Protein AF-A0A344WAC4-F1 (afdb_monomer)

Nearest PDB structures (foldseek):
  7qun-assembly1_A  TM=3.156E-01  e=2.109E+00  Sus scrofa domesticus
  4tw1-assembly1_D  TM=2.768E-01  e=1.891E+00  Staphylococcus aureus subsp. aureus USA300_TCH1516

Solvent-accessible surface area (backbone atoms only — not comparable to full-atom values): 13887 Å² total; per-residue (Å²): 140,78,86,85,88,87,86,88,85,86,86,88,87,88,86,79,83,69,87,71,76,64,83,79,76,78,64,87,73,51,72,54,62,57,49,49,52,53,52,60,72,67,70,57,52,78,68,54,42,50,55,57,34,53,75,70,73,41,69,69,47,34,51,52,47,50,53,52,51,50,54,52,47,55,48,52,54,49,53,51,49,42,52,51,46,15,51,54,37,35,71,53,46,44,72,38,77,95,75,30,32,37,38,44,60,76,46,76,52,71,51,73,40,72,100,83,45,77,53,32,39,35,42,34,32,49,35,38,42,45,46,94,85,74,70,49,53,49,31,30,40,45,38,39,40,36,39,74,35,72,64,85,43,62,67,52,31,34,17,59,33,49,100,83,70,54,57,42,71,89,75,46,39,74,42,46,75,74,47,78,46,76,41,86,66,57,100,71,29,27,41,34,40,39,28,36,34,35,83,44,55,60,69,59,51,64,74,41,28,89,40,67,45,34,39,34,41,36,28,76,38,100,68,60,48,72,51,73,46,51,23,34,49,49,46,8,46,50,71,70,64,113

Radius of gyration: 27.91 Å; Cα contacts (8 Å, |Δi|>4): 375; chains: 1; bounding box: 63×43×111 Å

Foldseek 3Di:
DDDDDDDDPDPDDDDDDDDDPCPVPDDPQDPLNVVLVVLVVVVDDLVVSLVSQVVVVDVVSSVVNNVVSVVVVVVVVVVVVLVVLLQVQLVQWDADDVRQKTWTDKDKDWADDPPPFDIKIKIWTKMWGADPPPRFIKIKIKMKIKGKFQDDQAFFWKFWADPVRHTDPVPTGGKAWPDWDWDPDDNRITTIITIIMDIDGPVRLVVPLQAKIKMWTHTPDPDIDIDIDGSSNSSSRVVSSD

Mean predicted aligned error: 11.44 Å

pLDDT: mean 86.54, std 15.83, range [34.88, 98.56]

Secondary structure (DSSP, 8-state):
---------S-----------GGGSSS---HHHHHHHHHHHTT--HHHHHHHHHTT--HHHHHHHHHHHHHHHHHHHHHHHHHHHHHHHHHT-EEEGGGTEEEPPPEEEEEEETTTEEEEEEEEEEEEEE-TTT--EEEEEEEEEEEEESS---EEEEEEB-TTS-B-STT-EE-EEEEEEEES--SS-EEEEEEEEEEE-HHHHHHHTTS-EEEEEEESSS--EEEEE-HHHHHHHHHH--

Structure (mmCIF, N/CA/C/O backbone):
data_AF-A0A344WAC4-F1
#
_entry.id   AF-A0A344WAC4-F1
#
loop_
_atom_site.group_PDB
_atom_site.id
_atom_site.type_symbol
_atom_site.label_atom_id
_atom_site.label_alt_id
_atom_site.label_comp_id
_atom_site.label_asym_id
_atom_site.label_entity_id
_atom_site.label_seq_id
_atom_site.pdbx_PDB_ins_code
_atom_site.Cartn_x
_atom_site.Cartn_y
_atom_site.Cartn_z
_atom_site.occupancy
_atom_site.B_iso_or_equiv
_atom_site.auth_seq_id
_atom_site.auth_comp_id
_atom_site.auth_asym_id
_atom_site.auth_atom_id
_atom_site.pdbx_PDB_model_num
ATOM 1 N N . MET A 1 1 ? 18.968 11.970 77.247 1.00 34.88 1 MET A N 1
ATOM 2 C CA . MET A 1 1 ? 18.460 13.266 76.732 1.00 34.88 1 MET A CA 1
ATOM 3 C C . MET A 1 1 ? 19.166 13.504 75.403 1.00 34.88 1 MET A C 1
ATOM 5 O O . MET A 1 1 ? 20.378 13.447 75.420 1.00 34.88 1 MET A O 1
ATOM 9 N N . LYS A 1 2 ? 18.563 13.661 74.227 1.00 40.91 2 LYS A N 1
ATOM 10 C CA . LYS A 1 2 ? 17.182 13.888 73.794 1.00 40.91 2 LYS A CA 1
ATOM 11 C C . LYS A 1 2 ? 16.953 13.068 72.511 1.00 40.91 2 LYS A C 1
ATOM 13 O O . LYS A 1 2 ? 17.827 12.999 71.658 1.00 40.91 2 LYS A O 1
ATOM 18 N N . LYS A 1 3 ? 15.774 12.446 72.439 1.00 41.28 3 LYS A N 1
ATOM 19 C CA . LYS A 1 3 ? 15.114 11.965 71.214 1.00 41.28 3 LYS A CA 1
ATOM 20 C C . LYS A 1 3 ? 14.779 13.174 70.320 1.00 41.28 3 LYS A C 1
ATOM 22 O O . LYS A 1 3 ? 14.846 14.287 70.834 1.00 41.28 3 LYS A O 1
ATOM 27 N N . ILE A 1 4 ? 14.323 12.924 69.085 1.00 58.47 4 ILE A N 1
ATOM 28 C CA . ILE A 1 4 ? 14.114 13.845 67.937 1.00 58.47 4 ILE A CA 1
ATOM 29 C C . ILE A 1 4 ? 15.319 13.646 67.002 1.00 58.47 4 ILE A C 1
ATOM 31 O O . ILE A 1 4 ? 16.420 14.032 67.355 1.00 58.47 4 ILE A O 1
ATOM 35 N N . ILE A 1 5 ? 15.247 12.917 65.885 1.00 49.72 5 ILE A N 1
ATOM 36 C CA . ILE A 1 5 ? 14.386 13.145 64.716 1.00 49.72 5 ILE A CA 1
ATOM 37 C C . ILE A 1 5 ? 14.034 11.780 64.084 1.00 49.72 5 ILE A C 1
ATOM 39 O O . ILE A 1 5 ? 14.820 11.192 63.350 1.00 49.72 5 ILE A O 1
ATOM 43 N N . ILE A 1 6 ? 12.843 11.267 64.386 1.00 51.94 6 ILE A N 1
ATOM 44 C CA . ILE A 1 6 ? 12.100 10.341 63.523 1.00 51.94 6 ILE A CA 1
ATOM 45 C C . ILE A 1 6 ? 10.888 11.163 63.116 1.00 51.94 6 ILE A C 1
ATOM 47 O O . ILE A 1 6 ? 10.084 11.462 63.989 1.00 51.94 6 ILE A O 1
ATOM 51 N N . ILE A 1 7 ? 10.868 11.620 61.864 1.00 54.06 7 ILE A N 1
ATOM 52 C CA . ILE A 1 7 ? 9.753 12.110 61.026 1.00 54.06 7 ILE A CA 1
ATOM 53 C C . ILE A 1 7 ? 10.447 12.875 59.888 1.00 54.06 7 ILE A C 1
ATOM 55 O O . ILE A 1 7 ? 10.649 14.081 59.953 1.00 54.06 7 ILE A O 1
ATOM 59 N N . LEU A 1 8 ? 10.915 12.141 58.878 1.00 44.84 8 LEU A N 1
ATOM 60 C CA . LEU A 1 8 ? 11.129 12.680 57.529 1.00 44.84 8 LEU A CA 1
ATOM 61 C C . LEU A 1 8 ? 11.075 11.547 56.487 1.00 44.84 8 LEU A C 1
ATOM 63 O O . LEU A 1 8 ? 11.880 11.463 55.571 1.00 44.84 8 LEU A O 1
ATOM 67 N N . PHE A 1 9 ? 10.118 10.638 56.669 1.00 45.78 9 PHE A N 1
ATOM 68 C CA . PHE A 1 9 ? 9.704 9.652 55.673 1.00 45.78 9 PHE A CA 1
ATOM 69 C C . PHE A 1 9 ? 8.192 9.775 55.530 1.00 45.78 9 PHE A C 1
ATOM 71 O O . PHE A 1 9 ? 7.466 8.959 56.079 1.00 45.78 9 PHE A O 1
ATOM 78 N N . LEU A 1 10 ? 7.712 10.844 54.887 1.00 48.91 10 LEU A N 1
ATOM 79 C CA . LEU A 1 10 ? 6.341 10.888 54.363 1.00 48.91 10 LEU A CA 1
ATOM 80 C C . LEU A 1 10 ? 6.125 12.053 53.377 1.00 48.91 10 LEU A C 1
ATOM 82 O O . LEU A 1 10 ? 5.202 12.841 53.539 1.00 48.91 10 LEU A O 1
ATOM 86 N N . SER A 1 11 ? 6.984 12.213 52.366 1.00 50.88 11 SER A N 1
ATOM 87 C CA . SER A 1 11 ? 6.718 13.198 51.303 1.00 50.88 11 SER A CA 1
ATOM 88 C C . SER A 1 11 ? 7.566 12.988 50.046 1.00 50.88 11 SER A C 1
ATOM 90 O O . SER A 1 11 ? 8.262 13.904 49.626 1.00 50.88 11 SER A O 1
ATOM 92 N N . ILE A 1 12 ? 7.512 11.800 49.434 1.00 53.06 12 ILE A N 1
ATOM 93 C CA . ILE A 1 12 ? 7.762 11.640 47.989 1.00 53.06 12 ILE A CA 1
ATOM 94 C C . ILE A 1 12 ? 6.821 10.549 47.480 1.00 53.06 12 ILE A C 1
ATOM 96 O O . ILE A 1 12 ? 7.138 9.366 47.455 1.00 53.06 12 ILE A O 1
ATOM 100 N N . GLY A 1 13 ? 5.619 10.967 47.128 1.00 52.09 13 GLY A N 1
ATOM 101 C CA . GLY A 1 13 ? 4.630 10.136 46.469 1.00 52.09 13 GLY A CA 1
ATOM 102 C C . GLY A 1 13 ? 3.515 11.055 46.036 1.00 52.09 13 GLY A C 1
ATOM 103 O O . GLY A 1 13 ? 2.559 11.169 46.783 1.00 52.09 13 GLY A O 1
ATOM 104 N N . LEU A 1 14 ? 3.731 11.794 44.938 1.00 51.75 14 LEU A N 1
ATOM 105 C CA . LEU A 1 14 ? 2.736 12.512 44.115 1.00 51.75 14 LEU A CA 1
ATOM 106 C C . LEU A 1 14 ? 3.432 13.585 43.256 1.00 51.75 14 LEU A C 1
ATOM 108 O O . LEU A 1 14 ? 3.234 14.772 43.473 1.00 51.75 14 LEU A O 1
ATOM 112 N N . ILE A 1 15 ? 4.241 13.189 42.268 1.00 50.50 15 ILE A N 1
ATOM 113 C CA . ILE A 1 15 ? 4.452 14.011 41.063 1.00 50.50 15 ILE A CA 1
ATOM 114 C C . ILE A 1 15 ? 4.573 13.049 39.883 1.00 50.50 15 ILE A C 1
ATOM 116 O O . ILE A 1 15 ? 5.469 12.209 39.864 1.00 50.50 15 ILE A O 1
ATOM 120 N N . GLY A 1 16 ? 3.648 13.165 38.930 1.00 44.91 16 GLY A N 1
ATOM 121 C CA . GLY A 1 16 ? 3.692 12.408 37.682 1.00 44.91 16 GLY A CA 1
ATOM 122 C C . GLY A 1 16 ? 2.347 11.996 37.087 1.00 44.91 16 GLY A C 1
ATOM 123 O O . GLY A 1 16 ? 2.348 11.143 36.209 1.00 44.91 16 GLY A O 1
ATOM 124 N N . CYS A 1 17 ? 1.208 12.560 37.508 1.00 42.34 17 CYS A N 1
ATOM 125 C CA . CYS A 1 17 ? 0.030 12.526 36.641 1.00 42.34 17 CYS A CA 1
ATOM 126 C C . CYS A 1 17 ? 0.321 13.447 35.454 1.00 42.34 17 CYS A C 1
ATOM 128 O O . CYS A 1 17 ? 0.395 14.667 35.607 1.00 42.34 17 CYS A O 1
ATOM 130 N N . SER A 1 18 ? 0.535 12.833 34.293 1.00 39.44 18 SER A N 1
ATOM 131 C CA . SER A 1 18 ? 0.376 13.444 32.976 1.00 39.44 18 SER A CA 1
ATOM 132 C C . SER A 1 18 ? -0.796 14.421 32.980 1.00 39.44 18 SER A C 1
ATOM 134 O O . SER A 1 18 ? -1.828 14.128 33.585 1.00 39.44 18 SER A O 1
ATOM 136 N N . ALA A 1 19 ? -0.627 15.564 32.315 1.00 49.88 19 ALA A N 1
ATOM 137 C CA . ALA A 1 19 ? -1.682 16.537 32.081 1.00 49.88 19 ALA A CA 1
ATOM 138 C C . ALA A 1 19 ? -2.946 15.823 31.578 1.00 49.88 19 ALA A C 1
ATOM 140 O O . ALA A 1 19 ? -3.023 15.404 30.426 1.00 49.88 19 ALA A O 1
ATOM 141 N N . ILE A 1 20 ? -3.904 15.636 32.485 1.00 45.12 20 ILE A N 1
ATOM 142 C CA . ILE A 1 20 ? -5.265 15.254 32.141 1.00 45.12 20 ILE A CA 1
ATOM 143 C C . ILE A 1 20 ? -5.831 16.475 31.428 1.00 45.12 20 ILE A C 1
ATOM 145 O O . ILE A 1 20 ? -5.744 17.593 31.939 1.00 45.12 20 ILE A O 1
ATOM 149 N N . ASP A 1 21 ? -6.340 16.269 30.224 1.00 40.25 21 ASP A N 1
ATOM 150 C CA . ASP A 1 21 ? -7.068 17.288 29.490 1.00 40.25 21 ASP A CA 1
ATOM 151 C C . ASP A 1 21 ? -8.358 17.598 30.267 1.00 40.25 21 ASP A C 1
ATOM 153 O O . ASP A 1 21 ? -9.325 16.841 30.252 1.00 40.25 21 ASP A O 1
ATOM 157 N N . TYR A 1 22 ? -8.348 18.688 31.037 1.00 42.62 22 TYR A N 1
ATOM 158 C CA . TYR A 1 22 ? -9.481 19.123 31.862 1.00 42.62 22 TYR A CA 1
ATOM 159 C C . TYR A 1 22 ? -10.637 19.710 31.032 1.00 42.62 22 TYR A C 1
ATOM 161 O O . TYR A 1 22 ? -11.603 20.220 31.608 1.00 42.62 22 TYR A O 1
ATOM 169 N N . SER A 1 23 ? -10.584 19.633 29.698 1.00 41.25 23 SER A N 1
ATOM 170 C CA . SER A 1 23 ? -11.690 20.064 28.839 1.00 41.25 23 SER A CA 1
ATOM 171 C C . SER A 1 23 ? -12.962 19.213 29.001 1.00 41.25 23 SER A C 1
ATOM 173 O O . SER A 1 23 ? -14.047 19.711 28.707 1.00 41.25 23 SER A O 1
ATOM 175 N N . GLU A 1 24 ? -12.883 18.007 29.581 1.00 47.19 24 GLU A N 1
ATOM 176 C CA . GLU A 1 24 ? -14.061 17.182 29.920 1.00 47.19 24 GLU A CA 1
ATOM 177 C C . GLU A 1 24 ? -14.725 17.524 31.271 1.00 47.19 24 GLU A C 1
ATOM 179 O O . GLU A 1 24 ? -15.821 17.041 31.554 1.00 47.19 24 GLU A O 1
ATOM 184 N N . LEU A 1 25 ? -14.118 18.366 32.120 1.00 43.53 25 LEU A N 1
ATOM 185 C CA . LEU A 1 25 ? -14.569 18.560 33.512 1.00 43.53 25 LEU A CA 1
ATOM 186 C C . LEU A 1 25 ? -15.304 19.880 33.807 1.00 43.53 25 LEU A C 1
ATOM 188 O O . LEU A 1 25 ? -15.484 20.220 34.975 1.00 43.53 25 LEU A O 1
ATOM 192 N N . SER A 1 26 ? -15.775 20.634 32.806 1.00 45.47 26 SER A N 1
ATOM 193 C CA . SER A 1 26 ? -16.499 21.892 33.095 1.00 45.47 26 SER A CA 1
ATOM 194 C C . SER A 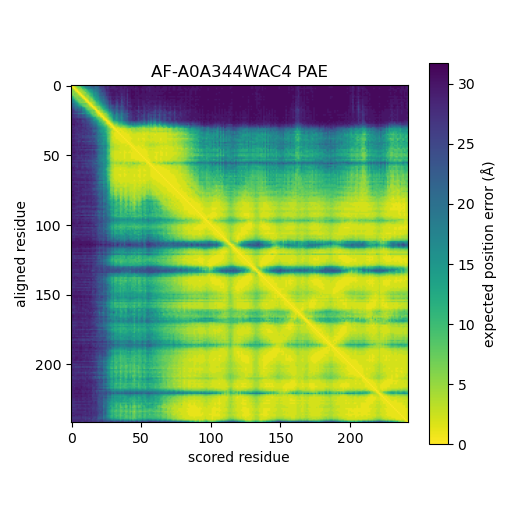1 26 ? -17.652 22.270 32.158 1.00 45.47 26 SER A C 1
ATOM 196 O O . SER A 1 26 ? -17.951 23.450 31.988 1.00 45.47 26 SER A O 1
ATOM 198 N N . MET A 1 27 ? -18.385 21.290 31.627 1.00 45.81 27 MET A N 1
ATOM 199 C CA . MET A 1 27 ? -19.740 21.535 31.111 1.00 45.81 27 MET A CA 1
ATOM 200 C C . MET A 1 27 ? -20.767 20.757 31.940 1.00 45.81 27 MET A C 1
ATOM 202 O O . MET A 1 27 ? -20.481 19.621 32.322 1.00 45.81 27 MET A O 1
ATOM 206 N N . PRO A 1 28 ? -21.953 21.323 32.254 1.00 48.28 28 PRO A N 1
ATOM 207 C CA . PRO A 1 28 ? -23.032 20.528 32.824 1.00 48.28 28 PRO A CA 1
ATOM 208 C C . PRO A 1 28 ? -23.321 19.383 31.851 1.00 48.28 28 PRO A C 1
ATOM 210 O O . PRO A 1 28 ? -23.738 19.618 30.717 1.00 48.28 28 PRO A O 1
ATOM 213 N N . LYS A 1 29 ? -23.022 18.152 32.277 1.00 57.59 29 LYS A N 1
ATOM 214 C CA . LYS A 1 29 ? -23.226 16.955 31.464 1.00 57.59 29 LYS A CA 1
ATOM 215 C C . LYS A 1 29 ? -24.706 16.899 31.106 1.00 57.59 29 LYS A C 1
ATOM 217 O O . LYS A 1 29 ? -25.555 16.972 31.997 1.00 57.59 29 LYS A O 1
ATOM 222 N N . ASN A 1 30 ? -25.018 16.842 29.814 1.00 75.25 30 ASN A N 1
ATOM 223 C CA . ASN A 1 30 ? -26.398 16.741 29.361 1.00 75.25 30 ASN A CA 1
ATOM 224 C C . ASN A 1 30 ? -27.045 15.533 30.076 1.00 75.25 30 ASN A C 1
ATOM 226 O O . ASN A 1 30 ? -26.439 14.454 30.100 1.00 75.25 30 ASN A O 1
ATOM 230 N N . PRO A 1 31 ? -28.238 15.679 30.686 1.00 78.25 31 PRO A N 1
ATOM 231 C CA . PRO A 1 31 ? -28.931 14.569 31.338 1.00 78.25 31 PRO A CA 1
ATOM 232 C C . PRO A 1 31 ? -29.070 13.332 30.441 1.00 78.25 31 PRO A C 1
ATOM 234 O O . PRO A 1 31 ? -29.000 12.208 30.933 1.00 78.25 31 PRO A O 1
ATOM 237 N N . ILE A 1 32 ? -29.199 13.537 29.124 1.00 82.56 32 ILE A N 1
ATOM 238 C CA . ILE A 1 32 ? -29.241 12.458 28.131 1.00 82.56 32 ILE A CA 1
ATOM 239 C C . ILE A 1 32 ? -27.897 11.723 28.065 1.00 82.56 32 ILE A C 1
ATOM 241 O O . ILE A 1 32 ? -27.882 10.503 28.186 1.00 82.56 32 ILE A O 1
ATOM 245 N N . ASP A 1 33 ? -26.773 12.435 27.951 1.00 83.94 33 ASP A N 1
ATOM 246 C CA . ASP A 1 33 ? -25.436 11.826 27.844 1.00 83.94 33 ASP A CA 1
ATOM 247 C C . ASP A 1 33 ? -25.088 10.984 29.082 1.00 83.94 33 ASP A C 1
ATOM 249 O O . ASP A 1 33 ? -24.495 9.912 28.973 1.00 83.94 33 ASP A O 1
ATOM 253 N N . THR A 1 34 ? -25.520 11.433 30.263 1.00 87.62 34 THR A N 1
ATOM 254 C CA . THR A 1 34 ? -25.324 10.691 31.521 1.00 87.62 34 THR A CA 1
ATOM 255 C C . THR A 1 34 ? -26.089 9.364 31.521 1.00 87.62 34 THR A C 1
ATOM 257 O O . THR A 1 34 ? -25.565 8.335 31.948 1.00 87.62 34 THR A O 1
ATOM 260 N N . GLU A 1 35 ? -27.323 9.362 31.016 1.00 89.25 35 GLU A N 1
ATOM 261 C CA . GLU A 1 35 ? -28.143 8.152 30.954 1.00 89.25 35 GLU A CA 1
ATOM 262 C C . GLU A 1 35 ? -27.674 7.199 29.840 1.00 89.25 35 GLU A C 1
ATOM 264 O O . GLU A 1 35 ? -27.668 5.982 30.032 1.00 89.25 35 GLU A O 1
ATOM 269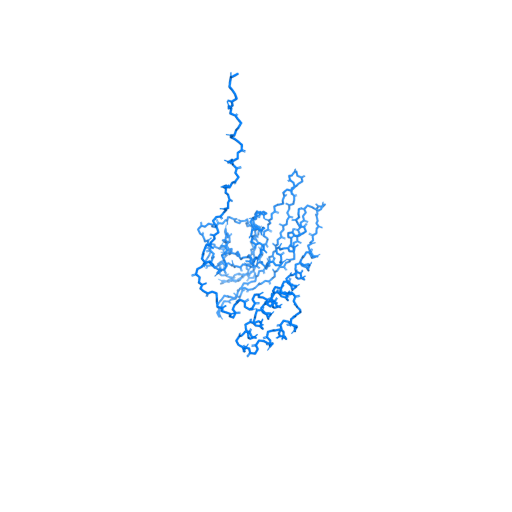 N N . VAL A 1 36 ? -27.194 7.735 28.712 1.00 88.75 36 VAL A N 1
ATOM 270 C CA . VAL A 1 36 ? -26.527 6.961 27.652 1.00 88.75 36 VAL A CA 1
ATOM 271 C C . VAL A 1 36 ? -25.337 6.181 28.222 1.00 88.75 36 VAL A C 1
ATOM 273 O O . VAL A 1 36 ? -25.234 4.970 28.018 1.00 88.75 36 VAL A O 1
ATOM 276 N N . GLU A 1 37 ? -24.453 6.847 28.967 1.00 90.62 37 GLU A N 1
ATOM 277 C CA . GLU A 1 37 ? -23.301 6.198 29.603 1.00 90.62 37 GLU A CA 1
ATOM 278 C C . GLU A 1 37 ? -23.718 5.120 30.602 1.00 90.62 37 GLU A C 1
ATOM 280 O O . GLU A 1 37 ? -23.132 4.035 30.609 1.00 90.62 37 GLU A O 1
ATOM 285 N N . ARG A 1 38 ? -24.757 5.382 31.409 1.00 93.38 38 ARG A N 1
ATOM 286 C CA . ARG A 1 38 ? -25.298 4.392 32.348 1.00 93.38 38 ARG A CA 1
ATOM 287 C C . ARG A 1 38 ? -25.741 3.129 31.618 1.00 93.38 38 ARG A C 1
ATOM 289 O O . ARG A 1 38 ? -25.374 2.036 32.036 1.00 93.38 38 ARG A O 1
ATOM 296 N N . ILE A 1 39 ? -26.507 3.272 30.536 1.00 91.06 39 ILE A N 1
ATOM 297 C CA . ILE A 1 39 ? -27.018 2.137 29.753 1.00 91.06 39 ILE A CA 1
ATOM 298 C C . ILE A 1 39 ? -25.860 1.313 29.182 1.00 91.06 39 ILE A C 1
ATOM 300 O O . ILE A 1 39 ? -25.882 0.085 29.267 1.00 91.06 39 ILE A O 1
ATOM 304 N N . PHE A 1 40 ? -24.819 1.960 28.655 1.00 90.69 40 PHE A N 1
ATOM 305 C CA . PHE A 1 40 ? -23.655 1.242 28.132 1.00 90.69 40 PHE A CA 1
ATOM 306 C C . PHE A 1 40 ? -22.797 0.589 29.221 1.00 90.69 40 PHE A C 1
ATOM 308 O O . PHE A 1 40 ? -22.240 -0.484 28.981 1.00 90.69 40 PHE A O 1
ATOM 315 N N . ALA A 1 41 ? -22.737 1.163 30.426 1.00 92.06 41 ALA A N 1
ATOM 316 C CA . ALA A 1 41 ? -22.037 0.570 31.566 1.00 92.06 41 ALA A CA 1
ATOM 317 C C . ALA A 1 41 ? -22.670 -0.749 32.053 1.00 92.06 41 ALA A C 1
ATOM 319 O O . ALA A 1 41 ? -21.987 -1.555 32.683 1.00 92.06 41 ALA A O 1
ATOM 320 N N . LEU A 1 42 ? -23.944 -1.008 31.729 1.00 92.69 42 LEU A N 1
ATOM 321 C CA . LEU A 1 42 ? -24.623 -2.271 32.046 1.00 92.69 42 LEU A CA 1
ATOM 322 C C . LEU A 1 42 ? -24.164 -3.449 31.171 1.00 92.69 42 LEU A C 1
ATOM 324 O O . LEU A 1 42 ? -24.498 -4.590 31.480 1.00 92.69 42 LEU A O 1
ATOM 328 N N . ASN A 1 43 ? -23.406 -3.190 30.096 1.00 89.50 43 ASN A N 1
ATOM 329 C CA . ASN A 1 43 ? -22.870 -4.210 29.188 1.00 89.50 43 ASN A CA 1
ATOM 330 C C . ASN A 1 43 ? -23.944 -5.184 28.649 1.00 89.50 43 ASN A C 1
ATOM 332 O O . ASN A 1 43 ? -23.737 -6.396 28.582 1.00 89.50 43 ASN A O 1
ATOM 336 N N . LEU A 1 44 ? -25.110 -4.638 28.300 1.00 92.44 44 LEU A N 1
ATOM 337 C CA . LEU A 1 44 ? -26.239 -5.382 27.744 1.00 92.44 44 LEU A CA 1
ATOM 338 C C . LEU A 1 44 ? -26.024 -5.728 26.259 1.00 92.44 44 LEU A C 1
ATOM 340 O O . LEU A 1 44 ? -25.135 -5.186 25.593 1.00 92.44 44 LEU A O 1
ATOM 344 N N . SER A 1 45 ? -26.858 -6.633 25.735 1.00 91.62 45 SER A N 1
ATOM 345 C CA . SER A 1 45 ? -26.934 -6.889 24.293 1.00 91.62 45 SER A CA 1
ATOM 346 C C . SER A 1 45 ? -27.474 -5.662 23.542 1.00 91.62 45 SER A C 1
ATOM 348 O O . SER A 1 45 ? -28.034 -4.751 24.150 1.00 91.62 45 SER A O 1
ATOM 350 N N . HIS A 1 46 ? -27.319 -5.627 22.213 1.00 92.25 46 HIS A N 1
ATOM 351 C CA . HIS A 1 46 ? -27.820 -4.519 21.387 1.00 92.25 46 HIS A CA 1
ATOM 352 C C . HIS A 1 46 ? -29.317 -4.264 21.626 1.00 92.25 46 HIS A C 1
ATOM 354 O O . HIS A 1 46 ? -29.714 -3.135 21.913 1.00 92.25 46 HIS A O 1
ATOM 360 N N . ASP A 1 47 ? -30.125 -5.323 21.576 1.00 93.94 47 ASP A N 1
ATOM 361 C CA . ASP A 1 47 ? -31.575 -5.232 21.744 1.00 93.94 47 ASP A CA 1
ATOM 362 C C . ASP A 1 47 ? -31.948 -4.886 23.192 1.00 93.94 47 ASP A C 1
ATOM 364 O O . ASP A 1 47 ? -32.792 -4.020 23.426 1.00 93.94 47 ASP A O 1
ATOM 368 N N . ASP A 1 48 ? -31.262 -5.476 24.175 1.00 95.88 48 ASP A N 1
ATOM 369 C CA . ASP A 1 48 ? -31.511 -5.196 25.593 1.00 95.88 48 ASP A CA 1
ATOM 370 C C . ASP A 1 48 ? -31.141 -3.755 25.978 1.00 95.88 48 ASP A C 1
ATOM 372 O O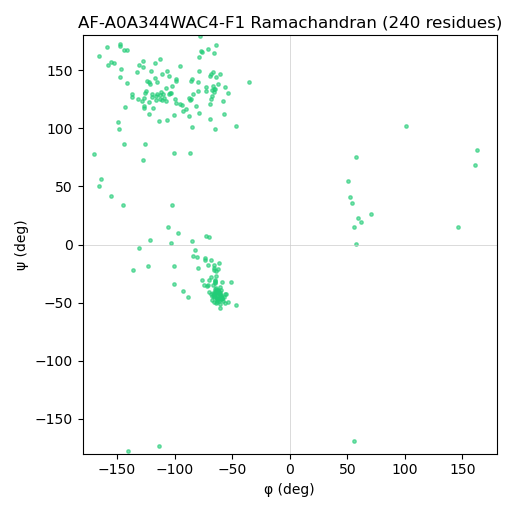 . ASP A 1 48 ? -31.827 -3.140 26.793 1.00 95.88 48 ASP A O 1
ATOM 376 N N . SER A 1 49 ? -30.095 -3.177 25.375 1.00 94.25 49 SER A N 1
ATOM 377 C CA . SER A 1 49 ? -29.753 -1.759 25.542 1.00 94.25 49 SER A CA 1
ATOM 378 C C . SER A 1 49 ? -30.837 -0.833 24.986 1.00 94.25 49 SER A C 1
ATOM 380 O O . SER A 1 49 ? -31.120 0.201 25.593 1.00 94.25 49 SER A O 1
ATOM 382 N N . ILE A 1 50 ? -31.468 -1.191 23.862 1.00 94.69 50 ILE A N 1
ATOM 383 C CA . ILE A 1 50 ? -32.596 -0.428 23.304 1.00 94.69 50 ILE A CA 1
ATOM 384 C C . ILE A 1 50 ? -33.813 -0.541 24.225 1.00 94.69 50 ILE A C 1
ATOM 386 O O . ILE A 1 50 ? -34.437 0.476 24.531 1.00 94.69 50 ILE A O 1
ATOM 390 N N . ILE A 1 51 ? -34.120 -1.748 24.712 1.00 96.00 51 ILE A N 1
ATOM 391 C CA . ILE A 1 51 ? -35.212 -1.978 25.669 1.00 96.00 51 ILE A CA 1
ATOM 392 C C . ILE A 1 51 ? -34.980 -1.167 26.949 1.00 96.00 51 ILE A C 1
ATOM 394 O O . ILE A 1 51 ? -35.904 -0.527 27.448 1.00 96.00 51 ILE A O 1
ATOM 398 N N . GLU A 1 52 ? -33.754 -1.148 27.477 1.00 94.62 52 GLU A N 1
ATOM 399 C CA . GLU A 1 52 ? -33.403 -0.357 28.659 1.00 94.62 52 GLU A CA 1
ATOM 400 C C . GLU A 1 52 ? -33.572 1.149 28.410 1.00 94.62 52 GLU A C 1
ATOM 402 O O . GLU A 1 52 ? -34.162 1.840 29.239 1.00 94.62 52 GLU A O 1
ATOM 407 N N . ALA A 1 53 ? -33.150 1.655 27.248 1.00 92.06 53 ALA A N 1
ATOM 408 C CA . ALA A 1 53 ? -33.348 3.055 26.872 1.00 92.06 53 ALA A CA 1
ATOM 409 C C . ALA A 1 53 ? -34.836 3.431 26.769 1.00 92.06 53 ALA A C 1
ATOM 411 O O . ALA A 1 53 ? -35.250 4.505 27.214 1.00 92.06 53 ALA A O 1
ATOM 412 N N . GLN A 1 54 ? -35.660 2.536 26.217 1.00 93.62 54 GLN A N 1
ATOM 413 C CA . GLN A 1 54 ? -37.100 2.749 26.046 1.00 93.62 54 GLN A CA 1
ATOM 414 C C . GLN A 1 54 ? -37.843 2.891 27.381 1.00 93.62 54 GLN A C 1
ATOM 416 O O . GLN A 1 54 ? -38.844 3.607 27.438 1.00 93.62 54 GLN A O 1
ATOM 421 N N . LYS A 1 55 ? -37.336 2.298 28.473 1.00 94.62 55 LYS A N 1
ATOM 422 C CA . LYS A 1 55 ? -37.924 2.441 29.821 1.00 94.62 55 LYS A CA 1
ATOM 423 C C . LYS A 1 55 ? -37.917 3.881 30.340 1.00 94.62 55 LYS A C 1
ATOM 425 O O . LYS A 1 55 ? -38.692 4.197 31.237 1.00 94.62 55 LYS A O 1
ATOM 430 N N . ASN A 1 56 ? -37.059 4.749 29.799 1.00 86.69 56 ASN A N 1
ATOM 431 C CA . ASN A 1 56 ? -36.979 6.159 30.183 1.00 86.69 56 ASN A CA 1
ATOM 432 C C . ASN A 1 56 ? -38.074 7.018 29.505 1.00 86.69 56 ASN A C 1
ATOM 434 O O . ASN A 1 56 ? -38.262 8.172 29.870 1.00 86.69 56 ASN A O 1
ATOM 438 N N . TYR A 1 57 ? -38.809 6.477 28.519 1.00 88.62 57 TYR A N 1
ATOM 439 C CA . TYR A 1 57 ? -39.832 7.186 27.725 1.00 88.62 57 TYR A CA 1
ATOM 440 C C . TYR A 1 57 ? -39.335 8.460 27.011 1.00 88.62 57 TYR A C 1
ATOM 442 O O . TYR A 1 57 ? -40.138 9.261 26.533 1.00 88.62 57 TYR A O 1
ATOM 450 N N . ASN A 1 58 ? -38.015 8.640 26.901 1.00 91.25 58 ASN A N 1
ATOM 451 C CA . ASN A 1 58 ? -37.390 9.761 26.213 1.00 91.25 58 ASN A CA 1
ATOM 452 C C . ASN A 1 58 ? -36.926 9.329 24.804 1.00 91.25 58 ASN A C 1
ATOM 454 O O . ASN A 1 58 ? -35.977 8.545 24.694 1.00 91.25 58 ASN A O 1
ATOM 458 N N . PRO A 1 59 ? -37.550 9.829 23.720 1.00 91.06 59 PRO A N 1
ATOM 459 C CA . PRO A 1 59 ? -37.187 9.439 22.357 1.00 91.06 59 PRO A CA 1
ATOM 460 C C . PRO A 1 59 ? -35.764 9.865 21.961 1.00 91.06 59 PRO A C 1
ATOM 462 O O . PRO A 1 59 ? -35.108 9.136 21.216 1.00 91.06 59 PRO A O 1
ATOM 465 N N . ASP A 1 60 ? -35.250 10.980 22.490 1.00 91.81 60 ASP A N 1
ATOM 466 C CA . ASP A 1 60 ? -33.904 11.480 22.174 1.00 91.81 60 ASP A CA 1
ATOM 467 C C . ASP A 1 60 ? -32.811 10.600 22.798 1.00 91.81 60 ASP A C 1
ATOM 469 O O . ASP A 1 60 ? -31.762 10.360 22.189 1.00 91.81 60 ASP A O 1
ATOM 473 N N . LEU A 1 61 ? -33.076 10.050 23.990 1.00 92.44 61 LEU A N 1
ATOM 474 C CA . LEU A 1 61 ? -32.211 9.053 24.622 1.00 92.44 61 LEU A CA 1
ATOM 475 C C . LEU A 1 61 ? -32.155 7.772 23.784 1.00 92.44 61 LEU A C 1
ATOM 477 O O . LEU A 1 61 ? -31.067 7.292 23.466 1.00 92.44 61 LEU A O 1
ATOM 481 N N . VAL A 1 62 ? -33.318 7.242 23.393 1.00 92.75 62 VAL A N 1
ATOM 482 C CA . VAL A 1 62 ? -33.410 6.026 22.569 1.00 92.75 62 VAL A CA 1
ATOM 483 C C . VAL A 1 62 ? -32.668 6.219 21.247 1.00 92.75 62 VAL A C 1
ATOM 485 O O . VAL A 1 62 ? -31.854 5.376 20.874 1.00 92.75 62 VAL A O 1
ATOM 488 N N . ALA A 1 63 ? -32.878 7.349 20.566 1.00 91.69 63 ALA A N 1
ATOM 489 C CA . ALA A 1 63 ? -32.185 7.667 19.320 1.00 91.69 63 ALA A CA 1
ATOM 490 C C . ALA A 1 63 ? -30.657 7.740 19.500 1.00 91.69 63 ALA A C 1
ATOM 492 O O . ALA A 1 63 ? -29.908 7.229 18.662 1.00 91.69 63 ALA A O 1
ATOM 493 N N . SER A 1 64 ? -30.186 8.325 20.604 1.00 92.25 64 SER A N 1
ATOM 494 C CA . SER A 1 64 ? -28.756 8.424 20.923 1.00 92.25 64 SER A CA 1
ATOM 495 C C . SER A 1 64 ? -28.126 7.050 21.173 1.00 92.25 64 SER A C 1
ATOM 497 O O . SER A 1 64 ? -27.070 6.745 20.612 1.00 92.25 64 SER A O 1
ATOM 499 N N . VAL A 1 65 ? -28.802 6.188 21.941 1.00 92.56 65 VAL A N 1
ATOM 500 C CA . VAL A 1 65 ? -28.378 4.803 22.206 1.00 92.56 65 VAL A CA 1
ATOM 501 C C . VAL A 1 65 ? -28.311 3.999 20.906 1.00 92.56 65 VAL A C 1
ATOM 503 O O . VAL A 1 65 ? -27.275 3.399 20.620 1.00 92.56 65 VAL A O 1
ATOM 506 N N . VAL A 1 66 ? -29.354 4.056 20.069 1.00 93.50 66 VAL A N 1
ATOM 507 C CA . VAL A 1 66 ? -29.394 3.378 18.759 1.00 93.50 66 VAL A CA 1
ATOM 508 C C . VAL A 1 66 ? -28.250 3.845 17.857 1.00 93.50 66 VAL A C 1
ATOM 510 O O . VAL A 1 66 ? -27.551 3.022 17.268 1.00 93.50 66 VAL A O 1
ATOM 513 N N . LYS A 1 67 ? -27.998 5.157 17.773 1.00 93.38 67 LYS A N 1
ATOM 514 C CA . LYS A 1 67 ? -26.906 5.713 16.961 1.00 93.38 67 LYS A CA 1
ATOM 515 C C . LYS A 1 67 ? -25.538 5.180 17.393 1.00 93.38 67 LYS A C 1
ATOM 517 O O . LYS A 1 67 ? -24.730 4.804 16.544 1.00 93.38 67 LYS A O 1
ATOM 522 N N . ILE A 1 68 ? -25.265 5.149 18.698 1.00 92.62 68 ILE A N 1
ATOM 523 C CA . ILE A 1 68 ? -23.988 4.657 19.234 1.00 92.62 68 ILE A CA 1
ATOM 524 C C . ILE A 1 68 ? -23.857 3.147 19.019 1.00 92.62 68 ILE A C 1
ATOM 526 O O . ILE A 1 68 ? -22.797 2.681 18.597 1.00 92.62 68 ILE A O 1
ATOM 530 N N . LEU A 1 69 ? -24.929 2.388 19.256 1.00 91.25 69 LEU A N 1
ATOM 531 C CA . LEU A 1 69 ? -24.968 0.946 19.031 1.00 91.25 69 LEU A CA 1
ATOM 532 C C . LEU A 1 69 ? -24.709 0.580 17.565 1.00 91.25 69 LEU A C 1
ATOM 534 O O . LEU A 1 69 ? -23.897 -0.306 17.298 1.00 91.25 69 LEU A O 1
ATOM 538 N N . ASN A 1 70 ? -25.344 1.281 16.624 1.00 91.00 70 ASN A N 1
ATOM 539 C CA . ASN A 1 70 ? -25.123 1.082 15.192 1.00 91.00 70 ASN A CA 1
ATOM 540 C C . ASN A 1 70 ? -23.676 1.388 14.812 1.00 91.00 70 ASN A C 1
ATOM 542 O O . ASN A 1 70 ? -23.019 0.548 14.207 1.00 91.00 70 ASN A O 1
ATOM 546 N N . LYS A 1 71 ? -23.127 2.518 15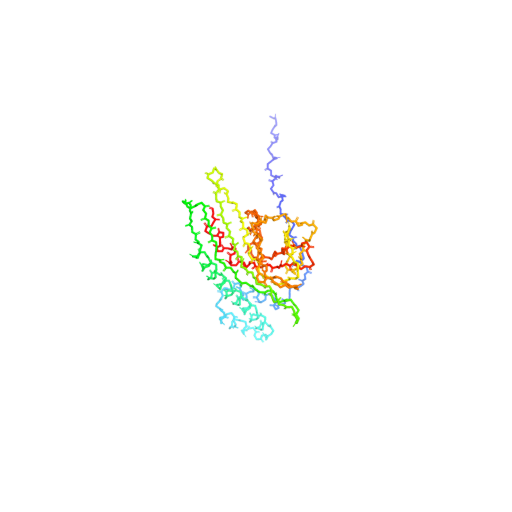.275 1.00 93.06 71 LYS A N 1
ATOM 547 C CA .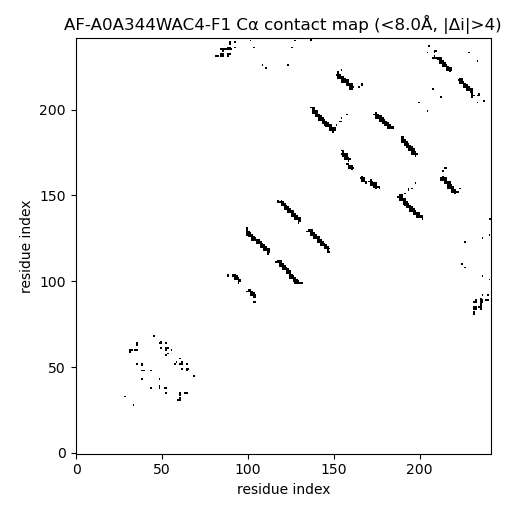 LYS A 1 71 ? -21.716 2.862 15.048 1.00 93.06 71 LYS A CA 1
ATOM 548 C C . LYS A 1 71 ? -20.757 1.810 15.623 1.00 93.06 71 LYS A C 1
ATOM 550 O O . LYS A 1 71 ? -19.735 1.501 15.014 1.00 93.06 71 LYS A O 1
ATOM 555 N N . LYS A 1 72 ? -21.060 1.249 16.801 1.00 88.62 72 LYS A N 1
ATOM 556 C CA . LYS A 1 72 ? -20.269 0.164 17.406 1.00 88.62 72 LYS A CA 1
ATOM 557 C C . LYS A 1 72 ? -20.347 -1.110 16.566 1.00 88.62 72 LYS A C 1
ATOM 559 O O . LYS A 1 72 ? -19.320 -1.749 16.367 1.00 88.62 72 LYS A O 1
ATOM 564 N N . LYS A 1 73 ? -21.535 -1.464 16.070 1.00 89.62 73 LYS A N 1
ATOM 565 C CA . LYS A 1 73 ? -21.731 -2.620 15.191 1.00 89.62 73 LYS A CA 1
ATOM 566 C C . LYS A 1 73 ? -20.972 -2.460 13.875 1.00 89.62 73 LYS A C 1
ATOM 568 O O . LYS A 1 73 ? -20.218 -3.354 13.523 1.00 89.62 73 LYS A O 1
ATOM 573 N N . GLU A 1 74 ? -21.108 -1.315 13.211 1.00 90.00 74 GLU A N 1
ATOM 574 C CA . GLU A 1 74 ? -20.366 -0.989 11.986 1.00 90.00 74 GLU A CA 1
ATOM 575 C C . GLU A 1 74 ? -18.857 -1.116 12.196 1.00 90.00 74 GLU A C 1
ATOM 577 O O . GLU A 1 74 ? -18.165 -1.697 11.366 1.00 90.00 74 GLU A O 1
ATOM 582 N N . LYS A 1 75 ? -18.349 -0.632 13.338 1.00 90.06 75 LYS A N 1
ATOM 583 C CA . LYS A 1 75 ? -16.941 -0.795 13.698 1.00 90.06 75 LYS A CA 1
ATOM 584 C C . LYS A 1 75 ? -16.552 -2.265 13.876 1.00 90.06 75 LYS A C 1
ATOM 586 O O . LYS A 1 75 ? -15.551 -2.677 13.315 1.00 90.06 75 LYS A O 1
ATOM 591 N N . ILE A 1 76 ? -17.328 -3.052 14.623 1.00 86.44 76 ILE A N 1
ATOM 592 C CA . ILE A 1 76 ? -17.050 -4.486 14.822 1.00 86.44 76 ILE A CA 1
ATOM 593 C C . ILE A 1 76 ? -17.047 -5.234 13.485 1.00 86.44 76 ILE A C 1
ATOM 595 O O . ILE A 1 76 ? -16.154 -6.041 13.239 1.00 86.44 76 ILE A O 1
ATOM 599 N N . ASP A 1 77 ? -18.031 -4.965 12.627 1.00 86.38 77 ASP A N 1
ATOM 600 C CA . ASP A 1 77 ? -18.150 -5.605 11.317 1.00 86.38 77 ASP A CA 1
ATOM 601 C C . ASP A 1 77 ? -16.956 -5.217 10.415 1.00 86.38 77 ASP A C 1
ATOM 603 O O . ASP A 1 77 ? -16.395 -6.076 9.731 1.00 86.38 77 ASP A O 1
ATOM 607 N N . ALA A 1 78 ? -16.513 -3.953 10.462 1.00 87.94 78 ALA A N 1
ATOM 608 C CA . ALA A 1 78 ? -15.320 -3.481 9.757 1.00 87.94 78 ALA A CA 1
ATOM 609 C C . ALA A 1 78 ? -14.024 -4.113 10.297 1.00 87.94 78 ALA A C 1
ATOM 611 O O . ALA A 1 78 ? -13.205 -4.578 9.506 1.00 87.94 78 ALA A O 1
ATOM 612 N N . ASP A 1 79 ? -13.861 -4.190 11.621 1.00 87.38 79 ASP A N 1
ATOM 613 C CA . ASP A 1 79 ? -12.700 -4.807 12.273 1.00 87.38 79 ASP A CA 1
ATOM 614 C C . ASP A 1 79 ? -12.623 -6.314 11.937 1.00 87.38 79 ASP A C 1
ATOM 616 O O . ASP A 1 79 ? -11.545 -6.853 11.675 1.00 87.38 79 ASP A O 1
ATOM 620 N N . LEU A 1 80 ? -13.769 -7.009 11.887 1.00 84.50 80 LEU A N 1
ATOM 621 C CA . LEU A 1 80 ? -13.848 -8.421 11.495 1.00 84.50 80 LEU A CA 1
ATOM 622 C C . LEU A 1 80 ? -13.478 -8.624 10.018 1.00 84.50 80 LEU A C 1
ATOM 624 O O . LEU A 1 80 ? -12.754 -9.567 9.690 1.00 84.50 80 LEU A O 1
ATOM 628 N N . LEU A 1 81 ? -13.950 -7.740 9.134 1.00 89.50 81 LEU A N 1
ATOM 629 C CA . LEU A 1 81 ? -13.588 -7.756 7.717 1.00 89.50 81 LEU A CA 1
ATOM 630 C C . LEU A 1 81 ? -12.086 -7.509 7.524 1.00 89.50 81 LEU A C 1
ATOM 632 O O . LEU A 1 81 ? -11.434 -8.254 6.791 1.00 89.50 81 LEU A O 1
ATOM 636 N N . GLU A 1 82 ? -11.520 -6.511 8.208 1.00 91.19 82 GLU A N 1
ATOM 637 C CA . GLU A 1 82 ? -10.086 -6.215 8.159 1.00 91.19 82 GLU A CA 1
ATOM 638 C C . GLU A 1 82 ? -9.257 -7.402 8.668 1.00 91.19 82 GLU A C 1
ATOM 640 O O . GLU A 1 82 ? -8.256 -7.767 8.047 1.00 91.19 82 GLU A O 1
ATOM 645 N N . ALA A 1 83 ? -9.684 -8.055 9.753 1.00 90.31 83 ALA A N 1
ATOM 646 C CA . ALA A 1 83 ? -9.030 -9.252 10.277 1.00 90.31 83 ALA A CA 1
ATOM 647 C C . ALA A 1 83 ? -9.064 -10.419 9.275 1.00 90.31 83 ALA A C 1
ATOM 649 O O . ALA A 1 83 ? -8.056 -11.114 9.112 1.00 90.31 83 ALA A O 1
ATOM 650 N N . GLY A 1 84 ? -10.189 -10.607 8.577 1.00 89.31 84 GLY A N 1
ATOM 651 C CA . GLY A 1 84 ? -10.328 -11.590 7.501 1.00 89.31 84 GLY A CA 1
ATOM 652 C C . GLY A 1 84 ? -9.354 -11.332 6.348 1.00 89.31 84 GLY A C 1
ATOM 653 O O . GLY A 1 84 ? -8.578 -12.218 5.991 1.00 89.31 84 GLY A O 1
ATOM 654 N N . LEU A 1 85 ? -9.318 -10.098 5.833 1.00 93.75 85 LEU A N 1
ATOM 655 C CA . LEU A 1 85 ? -8.388 -9.690 4.770 1.00 93.75 85 LEU A CA 1
ATOM 656 C C . LEU A 1 85 ? -6.921 -9.805 5.210 1.00 93.75 85 LEU A C 1
ATOM 658 O O . LEU A 1 85 ? -6.070 -10.259 4.450 1.00 93.75 85 LEU A O 1
ATOM 662 N N . THR A 1 86 ? -6.617 -9.438 6.455 1.00 94.88 86 THR A N 1
ATOM 663 C CA . THR A 1 86 ? -5.271 -9.560 7.037 1.00 94.88 86 THR A CA 1
ATOM 664 C C . THR A 1 86 ? -4.804 -11.015 7.044 1.00 94.88 86 THR A C 1
ATOM 666 O O . THR A 1 86 ? -3.654 -11.301 6.709 1.00 94.88 86 THR A O 1
ATOM 669 N N . ALA A 1 87 ? -5.686 -11.947 7.422 1.00 95.38 87 ALA A N 1
ATOM 670 C CA . ALA A 1 87 ? -5.384 -13.374 7.395 1.00 95.38 87 ALA A CA 1
ATOM 671 C C . ALA A 1 87 ? -5.165 -13.880 5.961 1.00 95.38 87 ALA A C 1
ATOM 673 O O . ALA A 1 87 ? -4.198 -14.600 5.723 1.00 95.38 87 ALA A O 1
ATOM 674 N N . GLU A 1 88 ? -6.000 -13.444 5.015 1.00 94.88 88 GLU A N 1
ATOM 675 C CA . GLU A 1 88 ? -5.872 -13.795 3.598 1.00 94.88 88 GLU A CA 1
ATOM 676 C C . GLU A 1 88 ? -4.529 -13.332 3.008 1.00 94.88 88 GLU A C 1
ATOM 678 O O . GLU A 1 88 ? -3.834 -14.107 2.349 1.00 94.88 88 GLU A O 1
ATOM 683 N N . TYR A 1 89 ? -4.123 -12.085 3.268 1.00 96.75 89 TYR A N 1
ATOM 684 C CA . TYR A 1 89 ? -2.834 -11.575 2.797 1.00 96.75 89 TYR A CA 1
ATOM 685 C C . TYR A 1 89 ? -1.649 -12.300 3.438 1.00 96.75 89 TYR A C 1
ATOM 687 O O . TYR A 1 89 ? -0.671 -12.583 2.746 1.00 96.75 89 TYR A O 1
ATOM 695 N N . ALA A 1 90 ? -1.739 -12.633 4.730 1.00 96.62 90 ALA A N 1
ATOM 696 C CA . ALA A 1 90 ? -0.706 -13.386 5.437 1.00 96.62 90 ALA A CA 1
ATOM 697 C C . ALA A 1 90 ? -0.526 -14.808 4.871 1.00 96.62 90 ALA A C 1
ATOM 699 O O . ALA A 1 90 ? 0.600 -15.277 4.725 1.00 96.62 90 ALA A O 1
ATOM 700 N N . GLU A 1 91 ? -1.618 -15.492 4.522 1.00 96.81 91 GLU A N 1
ATOM 701 C CA . GLU A 1 91 ? -1.576 -16.849 3.958 1.00 96.81 91 GLU A CA 1
ATOM 702 C C . GLU A 1 91 ? -0.883 -16.891 2.588 1.00 96.81 91 GLU A C 1
ATOM 704 O O . GLU A 1 91 ? -0.197 -17.858 2.257 1.00 96.81 91 GLU A O 1
ATOM 709 N N . LYS A 1 92 ? -1.016 -15.820 1.801 1.00 96.12 92 LYS A N 1
ATOM 710 C CA . LYS A 1 92 ? -0.451 -15.729 0.450 1.00 96.12 92 LYS A CA 1
ATOM 711 C C . LYS A 1 92 ? 1.016 -15.280 0.412 1.00 96.12 92 LYS A C 1
ATOM 713 O O . LYS A 1 92 ? 1.556 -15.103 -0.683 1.00 96.12 92 LYS A O 1
ATOM 718 N N . ILE A 1 93 ? 1.669 -15.073 1.559 1.00 97.00 93 ILE A N 1
ATOM 719 C CA . ILE A 1 93 ? 3.096 -14.729 1.598 1.00 97.00 93 ILE A CA 1
ATOM 720 C C . ILE A 1 93 ? 3.929 -15.934 1.153 1.00 97.00 93 ILE A C 1
ATOM 722 O O . ILE A 1 93 ? 3.908 -16.998 1.770 1.00 97.00 93 ILE A O 1
ATOM 726 N N . GLN A 1 94 ? 4.714 -15.754 0.094 1.00 97.00 94 GLN A N 1
ATOM 727 C CA . GLN A 1 94 ? 5.642 -16.770 -0.386 1.00 97.00 94 GLN A CA 1
ATOM 728 C C . GLN A 1 94 ? 6.959 -16.6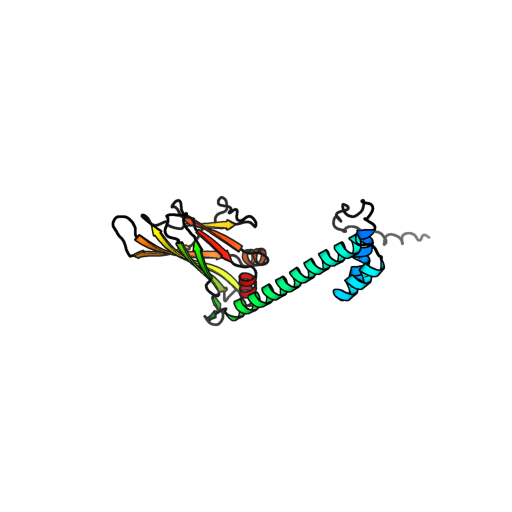67 0.377 1.00 97.00 94 GLN A C 1
ATOM 730 O O . GLN A 1 94 ? 7.589 -15.610 0.405 1.00 97.00 94 GLN A O 1
ATOM 735 N N . ILE A 1 95 ? 7.385 -17.775 0.978 1.00 96.06 95 ILE A N 1
ATOM 736 C CA . ILE A 1 95 ? 8.618 -17.855 1.763 1.00 96.06 95 ILE A CA 1
ATOM 737 C C . ILE A 1 95 ? 9.639 -18.685 0.988 1.00 96.06 95 ILE A C 1
ATOM 739 O O . ILE A 1 95 ? 9.368 -19.819 0.596 1.00 96.06 95 ILE A O 1
ATOM 743 N N . SER A 1 96 ? 10.821 -18.119 0.776 1.00 94.50 96 SER A N 1
ATOM 744 C CA . SER A 1 96 ? 11.916 -18.722 0.013 1.00 94.50 96 SER A CA 1
ATOM 745 C C . SER A 1 96 ? 13.269 -18.436 0.677 1.00 94.50 96 SER A C 1
ATOM 747 O O . SER A 1 96 ? 13.318 -17.893 1.784 1.00 94.50 96 SER A O 1
ATOM 749 N N . ASP A 1 97 ? 14.359 -18.886 0.051 1.00 89.50 97 ASP A N 1
ATOM 750 C CA . ASP A 1 97 ? 15.739 -18.688 0.513 1.00 89.50 97 ASP A CA 1
ATOM 751 C C . ASP A 1 97 ? 15.940 -19.076 1.983 1.00 89.50 97 ASP A C 1
ATOM 753 O O . ASP A 1 97 ? 16.358 -18.273 2.805 1.00 89.50 97 ASP A O 1
ATOM 757 N N . ASN A 1 98 ? 15.576 -20.311 2.347 1.00 89.19 98 ASN A N 1
ATOM 758 C CA . ASN A 1 98 ? 15.661 -20.815 3.726 1.00 89.19 98 ASN A CA 1
ATOM 759 C C . ASN A 1 98 ? 14.947 -19.929 4.766 1.00 89.19 98 ASN A C 1
ATOM 761 O O . ASN A 1 98 ? 15.384 -19.846 5.912 1.00 89.19 98 ASN A O 1
ATOM 765 N N . LYS A 1 99 ? 13.809 -19.328 4.386 1.00 89.62 99 LYS A N 1
ATOM 766 C CA . LYS A 1 99 ? 13.020 -18.392 5.211 1.00 89.62 99 LYS A CA 1
ATOM 767 C C . LYS A 1 99 ? 13.682 -17.030 5.420 1.00 89.62 99 LYS A C 1
ATOM 769 O O . LYS A 1 99 ? 13.402 -16.360 6.410 1.00 89.62 99 LYS A O 1
ATOM 774 N N . LEU A 1 100 ? 14.537 -16.625 4.485 1.00 91.69 100 LEU A N 1
ATOM 775 C CA . LEU A 1 100 ? 15.151 -15.300 4.473 1.00 91.69 100 LEU A CA 1
ATOM 776 C C . LEU A 1 100 ? 14.469 -14.354 3.493 1.00 91.69 100 LEU A C 1
ATOM 778 O O . LEU A 1 100 ? 14.627 -13.146 3.627 1.00 91.69 100 LEU A O 1
ATOM 782 N N . LYS A 1 101 ? 13.697 -14.875 2.533 1.00 95.56 101 LYS A N 1
ATOM 783 C CA . LYS A 1 101 ? 12.996 -14.063 1.543 1.00 95.56 101 LYS A CA 1
ATOM 784 C C . LYS A 1 101 ? 11.492 -14.270 1.618 1.00 95.56 101 LYS A C 1
ATOM 786 O O . LYS A 1 101 ? 11.005 -15.396 1.514 1.00 95.56 101 LYS A O 1
ATOM 791 N N . PHE A 1 102 ? 10.770 -13.166 1.739 1.00 97.00 102 PHE A N 1
ATOM 792 C CA . PHE A 1 102 ? 9.321 -13.110 1.872 1.00 97.00 102 PHE A CA 1
ATOM 793 C C . PHE A 1 102 ? 8.762 -12.268 0.734 1.00 97.00 102 PHE A C 1
ATOM 795 O O . PHE A 1 102 ? 9.152 -11.116 0.584 1.00 97.00 102 PHE A O 1
ATOM 802 N N . VAL A 1 103 ? 7.869 -12.821 -0.079 1.00 98.06 103 VAL A N 1
ATOM 803 C CA . VAL A 1 103 ? 7.260 -12.107 -1.207 1.00 98.06 103 VAL A CA 1
ATOM 804 C C . VAL A 1 103 ? 5.759 -12.048 -0.987 1.00 98.06 103 VAL A C 1
ATOM 806 O O . VAL A 1 103 ? 5.090 -13.079 -0.902 1.00 98.06 103 VAL A O 1
ATOM 809 N N . ALA A 1 104 ? 5.240 -10.832 -0.860 1.00 98.06 104 ALA A N 1
ATOM 810 C CA . ALA A 1 104 ? 3.820 -10.598 -0.691 1.00 98.06 104 ALA A CA 1
ATOM 811 C C . ALA A 1 104 ? 3.041 -10.750 -2.003 1.00 98.06 104 ALA A C 1
ATOM 813 O O . ALA A 1 104 ? 3.608 -10.786 -3.096 1.00 98.06 104 ALA A O 1
ATOM 814 N N . SER A 1 105 ? 1.716 -10.839 -1.883 1.00 96.75 105 SER A N 1
ATOM 815 C CA . SER A 1 105 ? 0.838 -10.887 -3.052 1.00 96.75 105 SER A CA 1
ATOM 816 C C . SER A 1 105 ? 0.952 -9.615 -3.881 1.00 96.75 105 SER A C 1
ATOM 818 O O . SER A 1 105 ? 0.950 -8.511 -3.351 1.00 96.75 105 SER A O 1
ATOM 820 N N . LYS A 1 106 ? 0.986 -9.775 -5.198 1.00 97.62 106 LYS A N 1
ATOM 821 C CA . LYS A 1 106 ? 0.926 -8.656 -6.132 1.00 97.62 106 LYS A CA 1
ATOM 822 C C . LYS A 1 106 ? -0.429 -7.953 -6.058 1.00 97.62 106 LYS A C 1
ATOM 824 O O . LYS A 1 106 ? -1.467 -8.611 -6.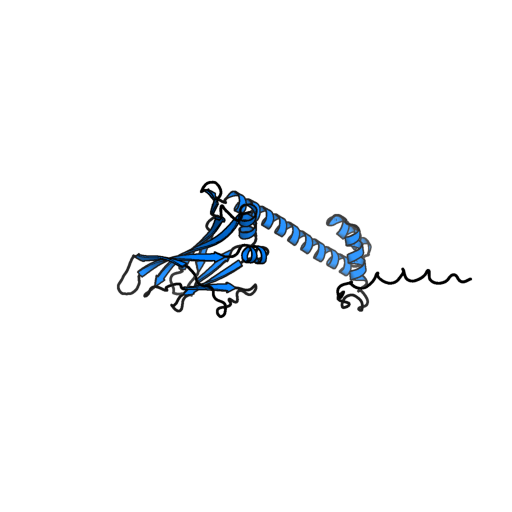105 1.00 97.62 106 LYS A O 1
ATOM 829 N N . ILE A 1 107 ? -0.395 -6.626 -6.005 1.00 96.69 107 ILE A N 1
ATOM 830 C CA . ILE A 1 107 ? -1.535 -5.749 -6.260 1.00 96.69 107 ILE A CA 1
ATOM 831 C C . ILE A 1 107 ? -1.359 -5.172 -7.663 1.00 96.69 107 ILE A C 1
ATOM 833 O O . ILE A 1 107 ? -0.283 -4.678 -8.000 1.00 96.69 107 ILE A O 1
ATOM 837 N N . SER A 1 108 ? -2.414 -5.252 -8.467 1.00 96.06 108 SER A N 1
ATOM 838 C CA . SER A 1 108 ? -2.475 -4.657 -9.800 1.00 96.06 108 SER A CA 1
ATOM 839 C C . SER A 1 108 ? -3.476 -3.514 -9.779 1.00 96.06 108 SER A C 1
ATOM 841 O O . SER A 1 108 ? -4.598 -3.687 -9.302 1.00 96.06 108 SER A O 1
ATOM 843 N N . ASP A 1 109 ? -3.079 -2.361 -10.299 1.00 93.19 109 ASP A N 1
ATOM 844 C CA . ASP A 1 109 ? -3.914 -1.165 -10.336 1.00 93.19 109 ASP A CA 1
ATOM 845 C C . ASP A 1 109 ? -3.667 -0.373 -11.631 1.00 93.19 109 ASP A C 1
ATOM 847 O O . ASP A 1 109 ? -2.781 -0.681 -12.437 1.00 93.19 109 ASP A O 1
ATOM 851 N N . THR A 1 110 ? -4.538 0.591 -11.905 1.00 92.19 110 THR A N 1
ATOM 852 C CA . THR A 1 110 ? -4.559 1.370 -13.139 1.00 92.19 110 THR A CA 1
ATOM 853 C C . THR A 1 110 ? -4.803 2.839 -12.829 1.00 92.19 110 THR A C 1
ATOM 855 O O . THR A 1 110 ? -5.791 3.211 -12.199 1.00 92.19 110 THR A O 1
ATOM 858 N N . GLN A 1 111 ? -3.934 3.708 -13.340 1.00 89.31 111 GLN A N 1
ATOM 859 C CA . GLN A 1 111 ? -4.082 5.152 -13.218 1.00 89.31 111 GLN A CA 1
ATOM 860 C C . GLN A 1 111 ? -4.508 5.746 -14.557 1.00 89.31 111 GLN A C 1
ATOM 862 O O . GLN A 1 111 ? -3.715 5.887 -15.489 1.00 89.31 111 GLN A O 1
ATOM 867 N N . ASN A 1 112 ? -5.773 6.157 -14.622 1.00 86.19 112 ASN A N 1
ATOM 868 C CA . ASN A 1 112 ? -6.320 6.842 -15.787 1.00 86.19 112 ASN A CA 1
ATOM 869 C C . ASN A 1 112 ? -5.654 8.213 -15.980 1.00 86.19 112 ASN A C 1
ATOM 871 O O . ASN A 1 112 ? -5.565 9.024 -15.051 1.00 86.19 112 ASN A O 1
ATOM 875 N N . ARG A 1 113 ? -5.209 8.492 -17.208 1.00 77.25 113 ARG A N 1
ATOM 876 C CA . ARG A 1 113 ? -4.571 9.756 -17.591 1.00 77.25 113 ARG A CA 1
ATOM 877 C C . ARG A 1 113 ? -5.585 10.656 -18.307 1.00 77.25 113 ARG A C 1
ATOM 879 O O . ARG A 1 113 ? -5.566 10.790 -19.526 1.00 77.25 113 ARG A O 1
ATOM 886 N N . SER A 1 114 ? -6.461 11.314 -17.541 1.00 72.62 114 SER A N 1
ATOM 887 C CA . SER A 1 114 ? -7.530 12.193 -18.069 1.00 72.62 114 SER A CA 1
ATOM 888 C C . SER A 1 114 ? -8.450 11.479 -19.087 1.00 72.62 114 SER A C 1
ATOM 890 O O . SER A 1 114 ? -8.415 10.261 -19.205 1.00 72.62 114 SER A O 1
ATOM 892 N N . MET A 1 115 ? -9.318 12.206 -19.808 1.00 62.00 115 MET A N 1
ATOM 893 C CA . MET A 1 115 ? -10.275 11.595 -20.756 1.00 62.00 115 MET A CA 1
ATOM 894 C C . MET A 1 115 ? -9.650 11.067 -22.065 1.00 62.00 115 MET A C 1
ATOM 896 O O . MET A 1 115 ? -10.342 10.382 -22.808 1.00 62.00 115 MET A O 1
ATOM 900 N N . ILE A 1 116 ? -8.398 11.419 -22.387 1.00 68.44 116 ILE A N 1
ATOM 901 C CA . ILE A 1 116 ? -7.796 11.191 -23.721 1.00 68.44 116 ILE A CA 1
ATOM 902 C C . ILE A 1 116 ? -6.495 10.367 -23.654 1.00 68.44 116 ILE A C 1
ATOM 904 O O . ILE A 1 116 ? -6.069 9.818 -24.664 1.00 68.44 116 ILE A O 1
ATOM 908 N N . GLY A 1 117 ? -5.844 10.272 -22.492 1.00 73.88 117 GLY A N 1
ATOM 909 C CA . GLY A 1 117 ? -4.589 9.535 -22.358 1.00 73.88 117 GLY A CA 1
ATOM 910 C C . GLY A 1 117 ? -4.814 8.049 -22.109 1.00 73.88 117 GLY A C 1
ATOM 911 O O . GLY A 1 117 ? -5.702 7.678 -21.339 1.00 73.88 117 GLY A O 1
ATOM 912 N N . ASP A 1 118 ? -3.960 7.218 -22.708 1.00 85.00 118 ASP A N 1
ATOM 913 C CA . ASP A 1 118 ? -3.884 5.802 -22.359 1.00 85.00 118 ASP A CA 1
ATOM 914 C C . ASP A 1 118 ? -3.599 5.659 -20.852 1.00 85.00 118 ASP A C 1
ATOM 916 O O . ASP A 1 118 ? -2.779 6.410 -20.301 1.00 85.00 118 ASP A O 1
ATOM 920 N N . PRO A 1 119 ? -4.301 4.748 -20.160 1.00 90.56 119 PRO A N 1
ATOM 921 C CA . PRO A 1 119 ? -4.079 4.534 -18.745 1.00 90.56 119 PRO A CA 1
ATOM 922 C C . PRO A 1 119 ? -2.706 3.904 -18.515 1.00 90.56 119 PRO A C 1
ATOM 924 O O . PRO A 1 119 ? -2.239 3.083 -19.305 1.00 90.56 119 PRO A O 1
ATOM 927 N N . ASP A 1 120 ? -2.086 4.250 -17.394 1.00 94.00 120 ASP A N 1
ATOM 928 C CA . ASP A 1 120 ? -0.929 3.498 -16.928 1.00 94.00 120 ASP A CA 1
ATOM 929 C C . ASP A 1 120 ? -1.416 2.311 -16.109 1.00 94.00 120 ASP A C 1
ATOM 931 O O . ASP A 1 120 ? -2.318 2.462 -15.283 1.00 94.00 120 ASP A O 1
ATOM 935 N N . THR A 1 121 ? -0.774 1.163 -16.265 1.00 95.19 121 THR A N 1
ATOM 936 C CA . THR A 1 121 ? -0.996 0.003 -15.402 1.00 95.19 121 THR A CA 1
ATOM 937 C C . THR A 1 121 ? 0.236 -0.238 -14.555 1.00 95.19 121 THR A C 1
ATOM 939 O O . THR A 1 121 ? 1.364 0.040 -14.971 1.00 95.19 121 THR A O 1
ATOM 942 N N . PHE A 1 122 ? 0.041 -0.728 -13.340 1.00 94.62 122 PHE A N 1
ATOM 943 C CA . PHE A 1 122 ? 1.159 -1.063 -12.479 1.00 94.62 122 PHE A CA 1
ATOM 944 C C . PHE A 1 122 ? 0.857 -2.249 -11.583 1.00 94.62 122 PHE A C 1
ATOM 946 O O . PHE A 1 122 ? -0.254 -2.421 -11.088 1.00 94.62 122 PHE A O 1
ATOM 953 N N . ASP A 1 123 ? 1.908 -3.028 -11.370 1.00 97.94 123 ASP A N 1
ATOM 954 C CA . ASP A 1 123 ? 1.953 -4.170 -10.476 1.00 97.94 123 ASP A CA 1
ATOM 955 C C . ASP A 1 123 ? 2.939 -3.866 -9.357 1.00 97.94 123 ASP A C 1
ATOM 957 O O . ASP A 1 123 ? 4.082 -3.491 -9.627 1.00 97.94 123 ASP A O 1
ATOM 961 N N . TYR A 1 124 ? 2.530 -4.060 -8.109 1.00 98.50 124 TYR A N 1
ATOM 962 C CA . TYR A 1 124 ? 3.394 -3.786 -6.968 1.00 98.50 124 TYR A CA 1
ATOM 963 C C . TYR A 1 124 ? 3.166 -4.737 -5.803 1.00 98.50 124 TYR A C 1
ATOM 965 O O . TYR A 1 124 ? 2.084 -5.292 -5.622 1.00 98.50 124 TYR A O 1
ATOM 973 N N . PHE A 1 125 ? 4.222 -4.957 -5.026 1.00 98.56 125 PHE A N 1
ATOM 974 C CA . PHE A 1 125 ? 4.204 -5.821 -3.849 1.00 98.56 125 PHE A CA 1
ATOM 975 C C . PHE A 1 125 ? 5.354 -5.483 -2.897 1.00 98.56 125 PHE A C 1
ATOM 977 O O . PHE A 1 125 ? 6.252 -4.708 -3.228 1.00 98.56 125 PHE A O 1
ATOM 984 N N . LEU A 1 126 ? 5.307 -6.074 -1.701 1.00 98.50 126 LEU A N 1
ATOM 985 C CA . LEU A 1 126 ? 6.375 -5.976 -0.709 1.00 98.50 126 LEU A CA 1
ATOM 986 C C . LEU A 1 126 ? 7.262 -7.220 -0.768 1.00 98.50 126 LEU A C 1
ATOM 988 O O . LEU A 1 126 ? 6.768 -8.344 -0.898 1.00 98.50 126 LEU A O 1
ATOM 992 N N . ILE A 1 127 ? 8.563 -7.005 -0.626 1.00 98.19 127 ILE A N 1
ATOM 993 C CA . ILE A 1 127 ? 9.577 -8.039 -0.459 1.00 98.19 127 ILE A CA 1
ATOM 994 C C . ILE A 1 127 ? 10.268 -7.804 0.882 1.00 98.19 127 ILE A C 1
ATOM 996 O O . ILE A 1 127 ? 10.726 -6.702 1.159 1.00 98.19 127 ILE A O 1
ATOM 1000 N N . GLY A 1 128 ? 10.360 -8.844 1.701 1.00 96.88 128 GLY A N 1
ATOM 1001 C CA . GLY A 1 128 ? 11.169 -8.860 2.915 1.00 96.88 128 GLY A CA 1
ATOM 1002 C C . GLY A 1 128 ? 12.422 -9.684 2.690 1.00 96.88 128 GLY A C 1
ATOM 1003 O O . GLY A 1 128 ? 12.320 -10.823 2.233 1.00 96.88 128 GLY A O 1
ATOM 1004 N N . ILE A 1 129 ? 13.587 -9.131 3.018 1.00 94.50 129 ILE A N 1
ATOM 1005 C CA . ILE A 1 129 ? 14.863 -9.850 3.012 1.00 94.50 129 ILE A CA 1
ATOM 1006 C C . ILE A 1 129 ? 15.459 -9.773 4.412 1.00 94.50 129 ILE A C 1
ATOM 1008 O O . ILE A 1 129 ? 15.838 -8.698 4.872 1.00 94.50 129 ILE A O 1
ATOM 1012 N N . LYS A 1 130 ? 15.523 -10.912 5.096 1.00 91.25 130 LYS A N 1
ATOM 1013 C CA . LYS A 1 130 ? 16.060 -11.015 6.450 1.00 91.25 130 LYS A CA 1
ATOM 1014 C C . LYS A 1 130 ? 17.576 -11.162 6.413 1.00 91.25 130 LYS A C 1
ATOM 1016 O O . LYS A 1 130 ? 18.095 -12.037 5.717 1.00 91.25 130 LYS A O 1
ATOM 1021 N N . ASP A 1 131 ? 18.278 -10.336 7.183 1.00 84.50 131 ASP A N 1
ATOM 1022 C CA . ASP A 1 131 ? 19.711 -10.504 7.397 1.00 84.50 131 ASP A CA 1
ATOM 1023 C C . ASP A 1 131 ? 19.950 -11.713 8.315 1.00 84.50 131 ASP A C 1
ATOM 1025 O O . ASP A 1 131 ? 19.331 -11.861 9.374 1.00 84.50 131 ASP A O 1
ATOM 1029 N N . ASN A 1 132 ? 20.877 -12.581 7.910 1.00 76.44 132 ASN A N 1
ATOM 1030 C CA . ASN A 1 132 ? 21.294 -13.742 8.691 1.00 76.44 132 ASN A CA 1
ATOM 1031 C C . ASN A 1 132 ? 21.961 -13.367 10.023 1.00 76.44 132 ASN A C 1
ATOM 1033 O O . ASN A 1 132 ? 22.006 -14.204 10.923 1.00 76.44 132 ASN A O 1
ATOM 1037 N N . ASN A 1 133 ? 22.502 -12.152 10.146 1.00 77.06 133 ASN A N 1
ATOM 1038 C CA . ASN A 1 133 ? 23.382 -11.778 11.252 1.00 77.06 133 ASN A CA 1
ATOM 1039 C C . ASN A 1 133 ? 22.691 -10.978 12.364 1.00 77.06 133 ASN A C 1
ATOM 1041 O O . ASN A 1 133 ? 23.055 -11.141 13.525 1.00 77.06 133 ASN A O 1
ATOM 1045 N N . ASP A 1 134 ? 21.714 -10.130 12.031 1.00 69.06 134 ASP A N 1
ATOM 1046 C CA . ASP A 1 134 ? 21.130 -9.150 12.969 1.00 69.06 134 ASP A CA 1
ATOM 1047 C C . ASP A 1 134 ? 19.617 -9.327 13.170 1.00 69.06 134 ASP A C 1
ATOM 1049 O O . ASP A 1 134 ? 18.961 -8.554 13.860 1.00 69.06 134 ASP A O 1
ATOM 1053 N N . SER A 1 135 ? 19.012 -10.357 12.568 1.00 72.94 135 SER A N 1
ATOM 1054 C CA . SER A 1 135 ? 17.558 -10.605 12.580 1.00 72.94 135 SER A CA 1
ATOM 1055 C C . SER A 1 135 ? 16.682 -9.471 12.023 1.00 72.94 135 SER A C 1
ATOM 1057 O O . SER A 1 135 ? 15.464 -9.637 11.950 1.00 72.94 135 SER A O 1
ATOM 1059 N N . SER A 1 136 ? 17.284 -8.368 11.574 1.00 83.69 136 SER A N 1
ATOM 1060 C CA . SER A 1 136 ? 16.617 -7.265 10.902 1.00 83.69 136 SER A CA 1
ATOM 1061 C C . SER A 1 136 ? 16.147 -7.693 9.515 1.00 83.69 136 SER A C 1
ATOM 1063 O O . SER A 1 136 ? 16.768 -8.517 8.837 1.00 83.69 136 SER A O 1
ATOM 1065 N N . THR A 1 137 ? 15.004 -7.152 9.102 1.00 89.75 137 THR A N 1
ATOM 1066 C CA . THR A 1 137 ? 14.458 -7.382 7.768 1.00 89.75 137 THR A CA 1
ATOM 1067 C C . THR A 1 137 ? 14.506 -6.083 6.985 1.00 89.75 137 THR A C 1
ATOM 1069 O O . THR A 1 137 ? 13.989 -5.065 7.439 1.00 89.75 137 THR A O 1
ATOM 1072 N N . ASN A 1 138 ? 15.129 -6.115 5.809 1.00 92.06 138 ASN A N 1
ATOM 1073 C CA . ASN A 1 138 ? 14.980 -5.042 4.840 1.00 92.06 138 ASN A CA 1
ATOM 1074 C C . ASN A 1 138 ? 13.653 -5.226 4.102 1.00 92.06 138 ASN A C 1
ATOM 1076 O O . ASN A 1 138 ? 13.347 -6.331 3.643 1.00 92.06 138 ASN A O 1
ATOM 1080 N N . HIS A 1 139 ? 12.876 -4.156 3.986 1.00 96.81 139 HIS A N 1
ATOM 1081 C CA . HIS A 1 139 ? 11.590 -4.179 3.307 1.00 96.81 139 HIS A CA 1
ATOM 1082 C C . HIS A 1 139 ? 11.695 -3.396 2.011 1.00 96.81 139 HIS A C 1
ATOM 1084 O O . HIS A 1 139 ? 12.142 -2.260 2.011 1.00 96.81 139 HIS A O 1
ATOM 1090 N N . ILE A 1 140 ? 11.256 -3.984 0.908 1.00 98.12 140 ILE A N 1
ATOM 1091 C CA . ILE A 1 140 ? 11.403 -3.404 -0.422 1.00 98.12 140 ILE A CA 1
ATOM 1092 C C . ILE A 1 140 ? 10.030 -3.366 -1.074 1.00 98.12 140 ILE A C 1
ATOM 1094 O O . ILE A 1 140 ? 9.346 -4.385 -1.169 1.00 98.12 140 ILE A O 1
ATOM 1098 N N . VAL A 1 141 ? 9.617 -2.197 -1.547 1.00 98.56 141 VAL A N 1
ATOM 1099 C CA . VAL A 1 141 ? 8.523 -2.088 -2.512 1.00 98.56 141 VAL A CA 1
ATOM 1100 C C . VAL A 1 141 ? 9.106 -2.377 -3.881 1.00 98.56 141 VAL A C 1
ATOM 1102 O O . VAL A 1 141 ? 9.969 -1.633 -4.334 1.00 98.56 141 VAL A O 1
ATOM 1105 N N . ASN A 1 142 ? 8.613 -3.413 -4.550 1.00 98.56 142 ASN A N 1
ATOM 1106 C CA . ASN A 1 142 ? 8.886 -3.635 -5.964 1.00 98.56 142 ASN A CA 1
ATOM 1107 C C . ASN A 1 142 ? 7.681 -3.139 -6.767 1.00 98.56 142 ASN A C 1
ATOM 1109 O O . ASN A 1 142 ? 6.550 -3.544 -6.491 1.00 98.56 142 ASN A O 1
ATOM 1113 N N . LEU A 1 143 ? 7.919 -2.241 -7.720 1.00 98.50 143 LEU A N 1
ATOM 1114 C CA . LEU A 1 143 ? 6.891 -1.626 -8.552 1.00 98.50 143 LEU A CA 1
ATOM 1115 C C . LEU A 1 143 ? 7.274 -1.766 -10.025 1.00 98.50 143 LEU A C 1
ATOM 1117 O O . LEU A 1 143 ? 8.321 -1.282 -10.443 1.00 98.50 143 LEU A O 1
ATOM 1121 N N . SER A 1 144 ? 6.393 -2.369 -10.818 1.00 98.25 144 SER A N 1
ATOM 1122 C CA . SER A 1 144 ? 6.462 -2.382 -12.278 1.00 98.25 144 SER A CA 1
ATOM 1123 C C . SER A 1 144 ? 5.384 -1.468 -12.844 1.00 98.25 144 SER A C 1
ATOM 1125 O O . SER A 1 144 ? 4.208 -1.653 -12.547 1.00 98.25 144 SER A O 1
ATOM 1127 N N . ILE A 1 145 ? 5.777 -0.493 -13.659 1.00 96.94 145 ILE A N 1
ATOM 1128 C CA . ILE A 1 145 ? 4.885 0.490 -14.277 1.00 96.94 145 ILE A CA 1
ATOM 1129 C C . ILE A 1 145 ? 4.936 0.290 -15.782 1.00 96.94 145 ILE A C 1
ATOM 1131 O O . ILE A 1 145 ? 6.008 0.364 -16.383 1.00 96.94 145 ILE A O 1
ATOM 1135 N N . THR A 1 146 ? 3.776 0.080 -16.392 1.00 96.44 146 THR A N 1
ATOM 1136 C CA . THR A 1 146 ? 3.618 0.009 -17.842 1.00 96.44 146 THR A CA 1
ATOM 1137 C C . THR A 1 146 ? 2.812 1.199 -18.326 1.00 96.44 146 THR A C 1
ATOM 1139 O O . THR A 1 146 ? 1.743 1.505 -17.796 1.00 96.44 146 THR A O 1
ATOM 1142 N N . TYR A 1 147 ? 3.335 1.898 -19.326 1.00 94.44 147 TYR A N 1
ATOM 1143 C CA . TYR A 1 147 ? 2.696 3.090 -19.861 1.00 94.44 147 TYR A CA 1
ATOM 1144 C C . TYR A 1 147 ? 3.107 3.344 -21.305 1.00 94.44 147 TYR A C 1
ATOM 1146 O O . TYR A 1 147 ? 4.187 2.961 -21.750 1.00 94.44 147 TYR A O 1
ATOM 1154 N N . LYS A 1 148 ? 2.258 4.080 -22.015 1.00 93.38 148 LYS A N 1
ATOM 1155 C CA . LYS A 1 148 ? 2.529 4.542 -23.371 1.00 93.38 148 LYS A CA 1
ATOM 1156 C C . LYS A 1 148 ? 2.892 6.020 -23.362 1.00 93.38 148 LYS A C 1
ATOM 1158 O O . LYS A 1 148 ? 2.225 6.829 -22.710 1.00 93.38 148 LYS A O 1
ATOM 1163 N N . SER A 1 149 ? 3.989 6.382 -24.016 1.00 91.38 149 SER A N 1
ATOM 1164 C CA . SER A 1 149 ? 4.507 7.755 -23.984 1.00 91.38 149 SER A CA 1
ATOM 1165 C C . SER A 1 149 ? 5.403 8.050 -25.182 1.00 91.38 149 SER A C 1
ATOM 1167 O O . SER A 1 149 ? 5.999 7.135 -25.742 1.00 91.38 149 SER A O 1
ATOM 1169 N N . GLU A 1 150 ? 5.510 9.328 -25.552 1.00 91.25 150 GLU A N 1
ATOM 1170 C CA . GLU A 1 150 ? 6.493 9.834 -26.527 1.00 91.25 150 GLU A CA 1
ATOM 1171 C C . GLU A 1 150 ? 7.924 9.613 -26.029 1.00 91.25 150 GLU A C 1
ATOM 1173 O O . GLU A 1 150 ? 8.800 9.193 -26.779 1.00 91.25 150 GLU A O 1
ATOM 1178 N N . GLU A 1 151 ? 8.134 9.847 -24.733 1.00 90.50 151 GLU A N 1
ATOM 1179 C CA . GLU A 1 151 ? 9.428 9.726 -24.076 1.00 90.50 151 GLU A CA 1
ATOM 1180 C C . GLU A 1 151 ? 9.332 8.901 -22.795 1.00 90.50 151 GLU A C 1
ATOM 1182 O O . GLU A 1 151 ? 8.291 8.842 -22.125 1.00 90.50 151 GLU A O 1
AT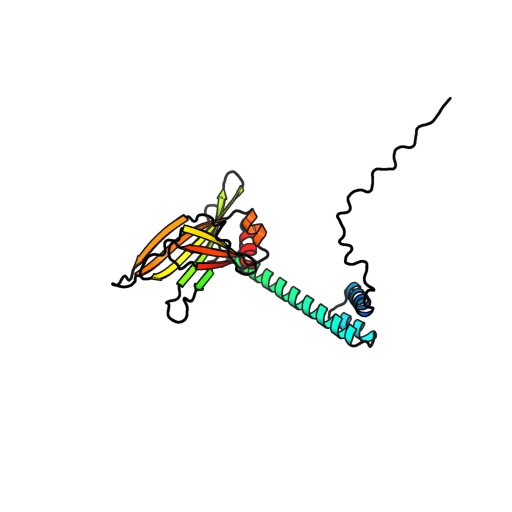OM 1187 N N . LYS A 1 152 ? 10.465 8.300 -22.429 1.00 92.94 152 LYS A N 1
ATOM 1188 C CA . LYS A 1 152 ? 10.632 7.590 -21.165 1.00 92.94 152 LYS A CA 1
ATOM 1189 C C . LYS A 1 152 ? 10.528 8.560 -19.986 1.00 92.94 152 LYS A C 1
ATOM 1191 O O . LYS A 1 152 ? 11.202 9.587 -19.952 1.00 92.94 152 LYS A O 1
ATOM 1196 N N . ARG A 1 153 ? 9.763 8.184 -18.964 1.00 92.31 153 ARG A N 1
ATOM 1197 C CA . ARG A 1 153 ? 9.508 9.012 -17.778 1.00 92.31 153 ARG A CA 1
ATOM 1198 C C . ARG A 1 153 ? 10.668 9.065 -16.794 1.00 92.31 153 ARG A C 1
ATOM 1200 O O . ARG A 1 153 ? 10.858 10.113 -16.180 1.00 92.31 153 ARG A O 1
ATOM 1207 N N . SER A 1 154 ? 11.462 7.998 -16.698 1.00 92.75 154 SER A N 1
ATOM 1208 C CA . SER A 1 154 ? 12.678 7.942 -15.878 1.00 92.75 154 SER A CA 1
ATOM 1209 C C . SER A 1 154 ? 12.386 8.253 -14.407 1.00 92.75 154 SER A C 1
ATOM 1211 O O . SER A 1 154 ? 12.643 9.356 -13.927 1.00 92.75 154 SER A O 1
ATOM 1213 N N . TYR A 1 155 ? 11.798 7.293 -13.695 1.00 95.06 155 TYR A N 1
ATOM 1214 C CA . TYR A 1 155 ? 11.521 7.431 -12.262 1.00 95.06 155 TYR A CA 1
ATOM 1215 C C . TYR A 1 155 ? 12.819 7.485 -11.453 1.00 95.06 155 TYR A C 1
ATOM 1217 O O . TYR A 1 155 ? 13.745 6.717 -11.712 1.00 95.06 155 TYR A O 1
ATOM 1225 N N . SER A 1 156 ? 12.882 8.397 -10.481 1.00 94.00 156 SER A N 1
ATOM 1226 C CA . SER A 1 156 ? 14.119 8.685 -9.736 1.00 94.00 156 SER A CA 1
ATOM 1227 C C . SER A 1 156 ? 13.941 8.834 -8.228 1.00 94.00 156 SER A C 1
ATOM 1229 O O . SER A 1 156 ? 14.906 8.663 -7.487 1.00 94.00 156 SER A O 1
ATOM 1231 N N . SER A 1 157 ? 12.733 9.137 -7.752 1.00 96.38 157 SER A N 1
ATOM 1232 C CA . SER A 1 157 ? 12.457 9.243 -6.318 1.00 96.38 157 SER A CA 1
ATOM 1233 C C . SER A 1 157 ? 11.033 8.820 -5.974 1.00 96.38 157 SER A C 1
ATOM 1235 O O . SER A 1 157 ? 10.201 8.596 -6.856 1.00 96.38 157 SER A O 1
ATOM 1237 N N . ALA A 1 158 ? 10.748 8.704 -4.682 1.00 97.56 158 ALA A N 1
ATOM 1238 C CA . ALA A 1 158 ? 9.421 8.453 -4.154 1.00 97.56 158 ALA A CA 1
ATOM 1239 C C . ALA A 1 158 ? 9.099 9.399 -2.996 1.00 97.56 158 ALA A C 1
ATOM 1241 O O . ALA A 1 158 ? 9.972 9.787 -2.224 1.00 97.56 158 ALA A O 1
ATOM 1242 N N . SER A 1 159 ? 7.824 9.740 -2.871 1.00 96.75 159 SER A N 1
ATOM 1243 C CA . SER A 1 159 ? 7.276 10.628 -1.855 1.00 96.75 159 SER A CA 1
ATOM 1244 C C . SER A 1 159 ? 6.151 9.926 -1.119 1.00 96.75 159 SER A C 1
ATOM 1246 O O . SER A 1 159 ? 5.230 9.379 -1.733 1.00 96.75 159 SER A O 1
ATOM 1248 N N . PHE A 1 160 ? 6.206 9.957 0.206 1.00 95.31 160 PHE A N 1
ATOM 1249 C CA . PHE A 1 160 ? 5.152 9.402 1.044 1.00 95.31 160 PHE A CA 1
ATOM 1250 C C . PHE A 1 160 ? 3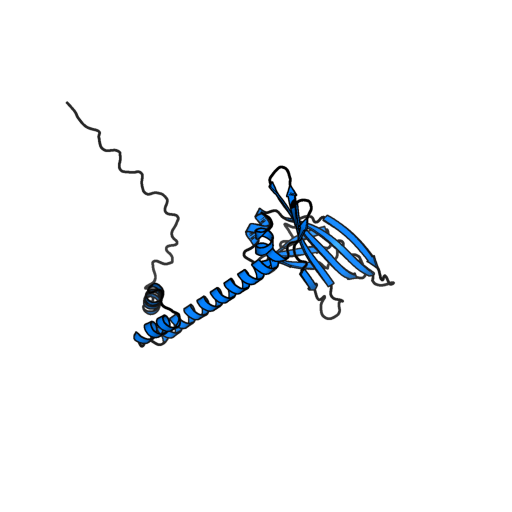.991 10.387 1.140 1.00 95.31 160 PHE A C 1
ATOM 1252 O O . PHE A 1 160 ? 4.194 11.601 1.225 1.00 95.31 160 PHE A O 1
ATOM 1259 N N . CYS A 1 161 ? 2.770 9.864 1.094 1.00 93.88 161 CYS A N 1
ATOM 1260 C CA . CYS A 1 161 ? 1.567 10.680 1.131 1.00 93.88 161 CYS A CA 1
ATOM 1261 C C . CYS A 1 161 ? 0.893 10.611 2.500 1.00 93.88 161 CYS A C 1
ATOM 1263 O O . CYS A 1 161 ? 0.889 9.575 3.165 1.00 93.88 161 CYS A O 1
ATOM 1265 N N . ASP A 1 162 ? 0.307 11.728 2.915 1.00 89.06 162 ASP A N 1
ATOM 1266 C CA . ASP A 1 162 ? -0.462 11.809 4.143 1.00 89.06 162 ASP A CA 1
ATOM 1267 C C . ASP A 1 162 ? -1.873 11.212 3.983 1.00 89.06 162 ASP A C 1
ATOM 1269 O O . ASP A 1 162 ? -2.302 10.775 2.911 1.00 89.06 162 ASP A O 1
ATOM 1273 N N . LYS A 1 163 ? -2.642 11.237 5.076 1.00 81.31 163 LYS A N 1
ATOM 1274 C CA . LYS A 1 163 ? -4.034 10.756 5.109 1.00 81.31 163 LYS A CA 1
ATOM 1275 C C . LYS A 1 163 ? -4.984 11.515 4.169 1.00 81.31 163 LYS A C 1
ATOM 1277 O O . LYS A 1 163 ? -6.094 11.049 3.933 1.00 81.31 163 LYS A O 1
ATOM 1282 N N . TRP A 1 164 ? -4.584 12.688 3.682 1.00 83.50 164 TRP A N 1
ATOM 1283 C CA . TRP A 1 164 ? -5.336 13.500 2.729 1.00 83.50 164 TRP A CA 1
ATOM 1284 C C . TRP A 1 164 ? -4.863 13.278 1.291 1.00 83.50 164 TRP A C 1
ATOM 1286 O O . TRP A 1 164 ? -5.291 14.002 0.395 1.00 83.50 164 TRP A O 1
ATOM 1296 N N . ASN A 1 165 ? -4.011 12.272 1.057 1.00 81.12 165 ASN A N 1
ATOM 1297 C CA . ASN A 1 165 ? -3.380 11.985 -0.228 1.00 81.12 165 ASN A CA 1
ATOM 1298 C C . ASN A 1 165 ? -2.463 13.104 -0.748 1.00 81.12 165 ASN A C 1
ATOM 1300 O O . ASN A 1 165 ? -2.147 13.125 -1.941 1.00 81.12 165 ASN A O 1
ATOM 1304 N N . THR A 1 166 ? -2.009 14.001 0.128 1.00 89.38 166 THR A N 1
ATOM 1305 C CA . THR A 1 166 ? -0.995 15.005 -0.205 1.00 89.38 166 THR A CA 1
ATOM 1306 C C . THR A 1 166 ? 0.377 14.382 -0.001 1.00 89.38 166 THR A C 1
ATOM 1308 O O . THR A 1 166 ? 0.658 13.856 1.072 1.00 89.38 166 THR A O 1
ATOM 1311 N N . CYS A 1 167 ? 1.218 14.396 -1.033 1.00 90.69 167 CYS A N 1
ATOM 1312 C CA . CYS A 1 167 ? 2.538 13.772 -0.986 1.00 90.69 167 CYS A CA 1
ATOM 1313 C C . CYS A 1 167 ? 3.624 14.826 -0.795 1.00 90.69 167 CYS A C 1
ATOM 1315 O O . CYS A 1 167 ? 3.583 15.875 -1.438 1.00 90.69 167 CYS A O 1
ATOM 1317 N N . ASP A 1 168 ? 4.572 14.526 0.086 1.00 87.31 168 ASP A N 1
ATOM 1318 C CA . ASP A 1 168 ? 5.686 15.409 0.410 1.00 87.31 168 ASP A CA 1
ATOM 1319 C C . ASP A 1 168 ? 6.833 15.210 -0.593 1.00 87.31 168 ASP A C 1
ATOM 1321 O O . ASP A 1 168 ? 7.575 14.225 -0.546 1.00 87.31 168 ASP A O 1
ATOM 1325 N N . ASP A 1 169 ? 6.940 16.128 -1.550 1.00 82.81 169 ASP A N 1
ATOM 1326 C CA . ASP A 1 169 ? 7.999 16.110 -2.563 1.00 82.81 169 ASP A CA 1
ATOM 1327 C C . ASP A 1 169 ? 9.327 16.672 -2.043 1.00 82.81 169 ASP A C 1
ATOM 1329 O O . ASP A 1 169 ? 10.380 16.345 -2.592 1.00 82.81 169 ASP A O 1
ATOM 1333 N N . GLU A 1 170 ? 9.301 17.468 -0.969 1.00 80.94 170 GLU A N 1
ATOM 1334 C CA . GLU A 1 170 ? 10.501 18.074 -0.383 1.00 80.94 170 GLU A CA 1
ATOM 1335 C C . GLU A 1 170 ? 11.357 17.023 0.329 1.00 80.94 170 GLU A C 1
ATOM 1337 O O . GLU A 1 170 ? 12.583 17.058 0.241 1.00 80.94 170 GLU A O 1
ATOM 1342 N N . ASN A 1 171 ? 10.710 16.037 0.959 1.00 88.38 171 ASN A N 1
ATOM 1343 C CA . ASN A 1 171 ? 11.366 14.921 1.643 1.00 88.38 171 ASN A CA 1
ATOM 1344 C C . ASN A 1 171 ? 11.339 13.618 0.825 1.00 88.38 171 ASN A C 1
ATOM 1346 O O . ASN A 1 171 ? 11.226 12.525 1.387 1.00 88.38 171 ASN A O 1
ATOM 1350 N N . SER A 1 172 ? 11.418 13.722 -0.507 1.00 92.69 172 SER A N 1
ATOM 1351 C CA . SER A 1 172 ? 11.458 12.537 -1.368 1.00 92.69 172 SER A CA 1
ATOM 1352 C C . SER A 1 172 ? 12.714 11.691 -1.124 1.00 92.69 172 SER A C 1
ATOM 1354 O O . SER A 1 172 ? 13.803 12.202 -0.856 1.00 92.69 172 SER A O 1
ATOM 1356 N N . VAL A 1 173 ? 12.555 10.375 -1.220 1.00 95.62 173 VAL A N 1
ATOM 1357 C CA . VAL A 1 173 ? 13.621 9.385 -1.045 1.00 95.62 173 VAL A CA 1
ATOM 1358 C C . VAL A 1 173 ? 14.017 8.788 -2.388 1.00 95.62 173 VAL A C 1
ATOM 1360 O O . VAL A 1 173 ? 13.195 8.680 -3.298 1.00 95.62 173 VAL A O 1
ATOM 1363 N N . ASN A 1 174 ? 15.282 8.400 -2.527 1.00 95.94 174 ASN A N 1
ATOM 1364 C CA . ASN A 1 174 ? 15.765 7.773 -3.754 1.00 95.94 174 ASN A CA 1
ATOM 1365 C C . ASN A 1 174 ? 15.116 6.400 -3.961 1.00 95.94 174 ASN A C 1
ATOM 1367 O O . ASN A 1 174 ? 14.842 5.680 -3.002 1.00 95.94 174 ASN A O 1
ATOM 1371 N N . ILE A 1 175 ? 14.925 6.037 -5.226 1.00 97.38 175 ILE A N 1
ATOM 1372 C CA . ILE A 1 175 ? 14.525 4.688 -5.634 1.00 97.38 175 ILE A CA 1
ATOM 1373 C C . ILE A 1 175 ? 15.623 4.070 -6.495 1.00 97.38 175 ILE A C 1
ATOM 1375 O O . ILE A 1 175 ? 16.385 4.772 -7.163 1.00 97.38 175 ILE A O 1
ATOM 1379 N N . ASN A 1 176 ? 15.661 2.746 -6.526 1.00 97.12 176 ASN A N 1
ATOM 1380 C CA . ASN A 1 176 ? 16.556 1.983 -7.375 1.00 97.12 176 ASN A CA 1
ATOM 1381 C C . ASN A 1 176 ? 15.836 1.631 -8.679 1.00 97.12 176 ASN A C 1
ATOM 1383 O O . ASN A 1 176 ? 14.807 0.958 -8.665 1.00 97.12 176 ASN A O 1
ATOM 1387 N N . LEU A 1 177 ? 16.368 2.065 -9.823 1.00 96.31 177 LEU A N 1
ATOM 1388 C CA . LEU A 1 177 ? 15.873 1.626 -11.128 1.00 96.31 177 LEU A CA 1
ATOM 1389 C C . LEU A 1 177 ? 16.429 0.233 -11.436 1.00 96.31 177 LEU A C 1
ATOM 1391 O O . LEU A 1 177 ? 17.627 0.079 -11.663 1.00 96.31 177 LEU A O 1
ATOM 1395 N N . ILE A 1 178 ? 15.555 -0.769 -11.476 1.00 97.75 178 ILE A N 1
ATOM 1396 C CA . ILE A 1 178 ? 15.931 -2.166 -11.722 1.00 97.75 178 ILE A CA 1
ATOM 1397 C C . ILE A 1 178 ? 15.947 -2.471 -13.214 1.00 97.75 178 ILE A C 1
ATOM 1399 O O . ILE A 1 178 ? 16.874 -3.100 -13.722 1.00 97.75 178 ILE A O 1
ATOM 1403 N N . SER A 1 179 ? 14.921 -2.028 -13.939 1.00 97.12 179 SER A N 1
ATOM 1404 C CA . SER A 1 179 ? 14.878 -2.183 -15.389 1.00 97.12 179 SER A CA 1
ATOM 1405 C C . SER A 1 179 ? 14.052 -1.095 -16.052 1.00 97.12 179 SER A C 1
ATOM 1407 O O . SER A 1 179 ? 13.182 -0.478 -15.438 1.00 97.12 179 SER A O 1
ATOM 1409 N N . SER A 1 180 ? 14.351 -0.852 -17.322 1.00 95.88 180 SER A N 1
ATOM 1410 C CA . SER A 1 180 ? 13.657 0.128 -18.140 1.00 95.88 180 SER A CA 1
ATOM 1411 C C . SER A 1 180 ? 13.679 -0.352 -19.581 1.00 95.88 180 SER A C 1
ATOM 1413 O O . SER A 1 180 ? 14.720 -0.336 -20.238 1.00 95.88 180 SER A O 1
ATOM 1415 N N . ASN A 1 181 ? 12.531 -0.831 -20.042 1.00 96.50 181 ASN A N 1
ATOM 1416 C CA . ASN A 1 181 ? 12.367 -1.440 -21.350 1.00 96.50 181 ASN A CA 1
ATOM 1417 C C . ASN A 1 181 ? 11.406 -0.606 -22.193 1.00 96.50 181 ASN A C 1
ATOM 1419 O O . ASN A 1 181 ? 10.414 -0.085 -21.686 1.00 96.50 181 ASN A O 1
ATOM 1423 N N . ALA A 1 182 ? 11.696 -0.517 -23.487 1.00 96.56 182 ALA A N 1
ATOM 1424 C CA . ALA A 1 182 ? 10.820 0.083 -24.481 1.00 96.56 182 ALA A CA 1
ATOM 1425 C C . ALA A 1 182 ? 10.499 -0.958 -25.554 1.00 96.56 182 ALA A C 1
ATOM 1427 O O . ALA A 1 182 ? 11.374 -1.708 -25.991 1.00 96.56 182 ALA A O 1
ATOM 1428 N N . SER A 1 183 ? 9.243 -1.002 -25.976 1.00 96.62 183 SER A N 1
ATOM 1429 C CA . SER A 1 183 ? 8.742 -1.908 -27.006 1.00 96.62 183 SER A CA 1
ATOM 1430 C C . SER A 1 183 ? 7.623 -1.231 -27.800 1.00 96.62 183 SER A C 1
ATOM 1432 O O . SER A 1 183 ? 7.232 -0.111 -27.477 1.00 96.62 183 SER A O 1
ATOM 1434 N N . GLY A 1 184 ? 7.152 -1.858 -28.884 1.00 95.19 184 GLY A N 1
ATOM 1435 C CA . GLY A 1 184 ? 6.011 -1.327 -29.648 1.00 95.19 184 GLY A CA 1
ATOM 1436 C C . GLY A 1 184 ? 6.223 0.084 -30.215 1.00 95.19 184 GLY A C 1
ATOM 1437 O O . GLY A 1 184 ? 5.259 0.806 -30.453 1.00 95.19 184 GLY A O 1
ATOM 1438 N N . CYS A 1 185 ? 7.479 0.500 -30.398 1.00 95.81 185 CYS A N 1
ATOM 1439 C CA . CYS A 1 185 ? 7.809 1.874 -30.746 1.00 95.81 185 CYS A CA 1
ATOM 1440 C C . CYS A 1 185 ? 7.333 2.255 -32.152 1.00 95.81 185 CYS A C 1
ATOM 1442 O O . CYS A 1 185 ? 7.585 1.554 -33.134 1.00 95.81 185 CYS A O 1
ATOM 1444 N N . SER A 1 186 ? 6.703 3.421 -32.233 1.00 92.50 186 SER A N 1
ATOM 1445 C CA . SER A 1 186 ? 6.338 4.128 -33.455 1.00 92.50 186 SER A CA 1
ATOM 1446 C C . SER A 1 186 ? 7.131 5.435 -33.569 1.00 92.50 186 SER A C 1
ATOM 1448 O O . SER A 1 186 ? 8.008 5.722 -32.756 1.00 92.50 186 SER A O 1
ATOM 1450 N N . SER A 1 187 ? 6.810 6.264 -34.564 1.00 90.62 187 SER A N 1
ATOM 1451 C CA . SER A 1 187 ? 7.385 7.608 -34.678 1.00 90.62 187 SER A CA 1
ATOM 1452 C C . SER A 1 187 ? 6.921 8.577 -33.584 1.00 90.62 187 SER A C 1
ATOM 1454 O O . SER A 1 187 ? 7.490 9.659 -33.486 1.00 90.62 187 SER A O 1
ATOM 1456 N N . THR A 1 188 ? 5.877 8.244 -32.813 1.00 89.69 188 THR A N 1
ATOM 1457 C CA . THR A 1 188 ? 5.261 9.160 -31.834 1.00 89.69 188 THR A CA 1
ATOM 1458 C C . THR A 1 188 ? 5.060 8.565 -30.444 1.00 89.69 188 THR A C 1
ATOM 1460 O O . THR A 1 188 ? 4.584 9.263 -29.564 1.00 89.69 188 THR A O 1
ATOM 1463 N N . TYR A 1 189 ? 5.367 7.292 -30.206 1.00 91.94 189 TYR A N 1
ATOM 1464 C CA . TYR A 1 189 ? 5.295 6.708 -28.864 1.00 91.94 189 TYR A CA 1
ATOM 1465 C C . TYR A 1 189 ? 6.025 5.374 -28.797 1.00 91.94 189 TYR A C 1
ATOM 1467 O O . TYR A 1 189 ? 6.194 4.708 -29.817 1.00 91.94 189 TYR A O 1
ATOM 1475 N N . CYS A 1 190 ? 6.338 4.941 -27.583 1.00 95.19 190 CYS A N 1
ATOM 1476 C CA . CYS A 1 190 ? 6.678 3.565 -27.246 1.00 95.19 190 CYS A CA 1
ATOM 1477 C C . CYS A 1 190 ? 5.818 3.074 -26.076 1.00 95.19 190 CYS A C 1
ATOM 1479 O O . CYS A 1 190 ? 5.334 3.872 -25.265 1.00 95.19 190 CYS A O 1
ATOM 1481 N N . ASP A 1 191 ? 5.694 1.754 -25.973 1.00 95.81 191 ASP A N 1
ATOM 1482 C CA . ASP A 1 191 ? 5.203 1.071 -24.784 1.00 95.81 191 ASP A CA 1
ATOM 1483 C C . ASP A 1 191 ? 6.394 0.824 -23.855 1.00 95.81 191 ASP A C 1
ATOM 1485 O O . ASP A 1 191 ? 7.307 0.047 -24.166 1.00 95.81 191 ASP A O 1
ATOM 1489 N N . TYR A 1 192 ? 6.405 1.527 -22.729 1.00 96.12 192 TYR A N 1
ATOM 1490 C CA . TYR A 1 192 ? 7.449 1.443 -21.722 1.00 96.12 192 TYR A CA 1
ATOM 1491 C C . TYR A 1 192 ? 7.031 0.530 -20.580 1.00 96.12 192 TYR A C 1
ATOM 1493 O O . TYR A 1 192 ? 5.886 0.561 -20.133 1.00 96.12 192 TYR A O 1
ATOM 1501 N N . ASN A 1 193 ? 7.998 -0.227 -20.070 1.00 97.56 193 ASN A N 1
ATOM 1502 C CA . ASN A 1 193 ? 7.906 -0.916 -18.794 1.00 97.56 193 ASN A CA 1
ATOM 1503 C C . ASN A 1 193 ? 9.119 -0.531 -17.940 1.00 97.56 193 ASN A C 1
ATOM 1505 O O . ASN A 1 193 ? 10.260 -0.796 -18.322 1.00 97.56 193 ASN A O 1
ATOM 1509 N N . GLU A 1 194 ? 8.875 0.115 -16.804 1.00 97.44 194 GLU A N 1
ATOM 1510 C CA . GLU A 1 194 ? 9.912 0.491 -15.842 1.00 97.44 194 GLU A CA 1
ATOM 1511 C C . GLU A 1 194 ? 9.670 -0.239 -14.523 1.00 97.44 194 GLU A C 1
ATOM 1513 O O . GLU A 1 194 ? 8.567 -0.199 -13.981 1.00 97.44 194 GLU A O 1
ATOM 1518 N N . VAL A 1 195 ? 10.703 -0.913 -14.015 1.00 98.19 195 VAL A N 1
ATOM 1519 C CA . VAL A 1 195 ? 10.673 -1.591 -12.715 1.00 98.19 195 VAL A CA 1
ATOM 1520 C C . VAL A 1 195 ? 11.593 -0.852 -11.766 1.00 98.19 195 VAL A C 1
ATOM 1522 O O . VAL A 1 195 ? 12.780 -0.684 -12.058 1.00 98.19 195 VAL A O 1
ATOM 1525 N N . VAL A 1 196 ? 11.046 -0.433 -10.633 1.00 98.19 196 VAL A N 1
ATOM 1526 C CA . VAL A 1 196 ? 11.756 0.302 -9.591 1.00 98.19 196 VAL A CA 1
ATOM 1527 C C . VAL A 1 196 ? 11.582 -0.371 -8.239 1.00 98.19 196 VAL A C 1
ATOM 1529 O O . VAL A 1 196 ? 10.578 -1.037 -7.981 1.00 98.19 196 VAL A O 1
ATOM 1532 N N . GLU A 1 197 ? 12.566 -0.164 -7.375 1.00 98.50 197 GLU A N 1
ATOM 1533 C CA . GLU A 1 197 ? 12.557 -0.622 -5.995 1.00 98.50 197 GLU A CA 1
ATOM 1534 C C . GLU A 1 197 ? 12.734 0.543 -5.028 1.00 98.50 197 GLU A C 1
ATOM 1536 O O . GLU A 1 197 ? 13.517 1.461 -5.271 1.00 98.50 197 GLU A O 1
ATOM 1541 N N . LEU A 1 198 ? 11.993 0.501 -3.926 1.00 98.31 198 LEU A N 1
ATOM 1542 C CA . LEU A 1 198 ? 12.095 1.458 -2.832 1.00 98.31 198 LEU A CA 1
ATOM 1543 C C . LEU A 1 198 ? 12.300 0.698 -1.525 1.00 98.31 198 LEU A C 1
ATOM 1545 O O . LEU A 1 198 ? 11.427 -0.069 -1.120 1.00 98.31 198 LEU A O 1
ATOM 1549 N N . ASP A 1 199 ? 13.423 0.952 -0.861 1.00 97.00 199 ASP A N 1
ATOM 1550 C CA . ASP A 1 199 ? 13.688 0.439 0.480 1.00 97.00 199 ASP A CA 1
ATOM 1551 C C . ASP A 1 199 ? 12.838 1.185 1.522 1.00 97.00 199 ASP A C 1
ATOM 1553 O O . ASP A 1 199 ? 12.728 2.414 1.521 1.00 97.00 199 ASP A O 1
ATOM 1557 N N . LEU A 1 200 ? 12.244 0.427 2.437 1.00 95.56 200 LEU A N 1
ATOM 1558 C CA . LEU A 1 200 ? 11.449 0.885 3.565 1.00 95.56 200 LEU A CA 1
ATOM 1559 C C . LEU A 1 200 ? 12.037 0.319 4.856 1.00 95.56 200 LEU A C 1
ATOM 1561 O O . LEU A 1 200 ? 12.423 -0.848 4.935 1.00 95.56 200 LEU A O 1
ATOM 1565 N N . THR A 1 201 ? 12.043 1.130 5.908 1.00 92.81 201 THR A N 1
ATOM 1566 C CA . THR A 1 201 ? 12.417 0.644 7.237 1.00 92.81 201 THR A CA 1
ATOM 1567 C C . THR A 1 201 ? 11.251 -0.108 7.881 1.00 92.81 201 THR A C 1
ATOM 1569 O O . THR A 1 201 ? 10.081 0.224 7.661 1.00 92.81 201 THR A O 1
ATOM 1572 N N . ASP A 1 202 ? 11.564 -1.098 8.720 1.00 92.62 202 ASP A N 1
ATOM 1573 C CA . ASP A 1 202 ? 10.560 -1.809 9.526 1.00 92.62 202 ASP A CA 1
ATOM 1574 C C . ASP A 1 202 ? 9.754 -0.826 10.400 1.00 92.62 202 ASP A C 1
ATOM 1576 O O . ASP A 1 202 ? 8.522 -0.870 10.421 1.00 92.62 202 ASP A O 1
ATOM 1580 N N . GLU A 1 203 ? 10.430 0.152 11.021 1.00 93.31 203 GLU A N 1
ATOM 1581 C CA . GLU A 1 203 ? 9.786 1.216 11.803 1.00 93.31 203 GLU A CA 1
ATOM 1582 C C . GLU A 1 203 ? 8.762 2.003 10.970 1.00 93.31 203 GLU A C 1
ATOM 1584 O O . GLU A 1 203 ? 7.642 2.250 11.428 1.00 93.31 203 GLU A O 1
ATOM 1589 N N . PHE A 1 204 ? 9.115 2.374 9.734 1.00 92.75 204 PHE A N 1
ATOM 1590 C CA . PHE A 1 204 ? 8.220 3.115 8.852 1.00 92.75 204 PHE A CA 1
ATOM 1591 C C . PHE A 1 204 ? 6.969 2.302 8.507 1.00 92.75 204 PHE A C 1
ATOM 1593 O O . PHE A 1 204 ? 5.857 2.830 8.593 1.00 92.75 204 PHE A O 1
ATOM 1600 N N . LEU A 1 205 ? 7.124 1.022 8.153 1.00 94.00 205 LEU A N 1
ATOM 1601 C CA . LEU A 1 205 ? 5.985 0.155 7.845 1.00 94.00 205 LEU A CA 1
ATOM 1602 C C . LEU A 1 205 ? 5.081 -0.040 9.062 1.00 94.00 205 LEU A C 1
ATOM 1604 O O . LEU A 1 205 ? 3.870 0.147 8.949 1.00 94.00 205 LEU A O 1
ATOM 1608 N N . ARG A 1 206 ? 5.648 -0.336 10.237 1.00 94.19 206 ARG A N 1
ATOM 1609 C CA . ARG A 1 206 ? 4.872 -0.514 11.477 1.00 94.19 206 ARG A CA 1
ATOM 1610 C C . ARG A 1 206 ? 4.128 0.752 11.881 1.00 94.19 206 ARG A C 1
ATOM 1612 O O . ARG A 1 206 ? 2.975 0.678 12.292 1.00 94.19 206 ARG A O 1
ATOM 1619 N N . LYS A 1 207 ? 4.739 1.927 11.714 1.00 93.38 207 LYS A N 1
ATOM 1620 C CA . LYS A 1 207 ? 4.089 3.215 12.002 1.00 93.38 207 LYS A CA 1
ATOM 1621 C C . LYS A 1 207 ? 2.895 3.495 11.085 1.00 93.38 207 LYS A C 1
ATOM 1623 O O . LYS A 1 207 ? 1.960 4.180 11.500 1.00 93.38 207 LYS A O 1
ATOM 1628 N N . ASN A 1 208 ? 2.927 2.987 9.854 1.00 91.81 208 ASN A N 1
ATOM 1629 C CA . ASN A 1 208 ? 1.901 3.240 8.846 1.00 91.81 208 ASN A CA 1
ATOM 1630 C C . ASN A 1 208 ? 0.932 2.066 8.639 1.00 91.81 208 ASN A C 1
ATOM 1632 O O . ASN A 1 208 ? 0.026 2.199 7.830 1.00 91.81 208 ASN A O 1
ATOM 1636 N N . MET A 1 209 ? 1.059 0.955 9.373 1.00 94.19 209 MET A N 1
ATOM 1637 C CA . MET A 1 209 ? 0.242 -0.244 9.132 1.00 94.19 209 MET A CA 1
ATOM 1638 C C . MET A 1 209 ? -1.231 -0.108 9.532 1.00 94.19 209 MET A C 1
ATOM 1640 O O . MET A 1 209 ? -2.033 -0.924 9.110 1.00 94.19 209 MET A O 1
ATOM 1644 N N . GLU A 1 210 ? -1.592 0.876 10.363 1.00 91.81 210 GLU A N 1
ATOM 1645 C CA . GLU A 1 210 ? -2.975 1.088 10.833 1.00 91.81 210 GLU A CA 1
ATOM 1646 C C . GLU A 1 210 ? -3.854 1.854 9.836 1.00 91.81 210 GLU A C 1
ATOM 1648 O O . GLU A 1 210 ? -5.032 2.108 10.093 1.00 91.81 210 GLU A O 1
ATOM 1653 N N . LYS A 1 211 ? -3.267 2.308 8.730 1.00 90.19 211 LYS A N 1
ATOM 1654 C CA . LYS A 1 211 ? -3.936 3.069 7.677 1.00 90.19 211 LYS A CA 1
ATOM 1655 C C . LYS A 1 211 ? -3.396 2.623 6.329 1.00 90.19 211 LYS A C 1
ATOM 1657 O O . LYS A 1 211 ? -2.363 1.968 6.247 1.00 90.19 211 LYS A O 1
ATOM 1662 N N . ASP A 1 212 ? -4.079 3.024 5.271 1.00 92.38 212 ASP A N 1
ATOM 1663 C CA . ASP A 1 212 ? -3.576 2.782 3.928 1.00 92.38 212 ASP A CA 1
ATOM 1664 C C . ASP A 1 212 ? -2.316 3.623 3.686 1.00 92.38 212 ASP A C 1
ATOM 1666 O O . ASP A 1 212 ? -2.304 4.841 3.899 1.00 92.38 212 ASP A O 1
ATOM 1670 N N . LEU A 1 213 ? -1.247 2.969 3.240 1.00 94.94 213 LEU A N 1
ATOM 1671 C CA . LEU A 1 213 ? 0.021 3.611 2.917 1.00 94.94 213 LEU A CA 1
ATOM 1672 C C . LEU A 1 213 ? 0.031 3.971 1.437 1.00 94.94 213 LEU A C 1
ATOM 1674 O O . LEU A 1 213 ? 0.056 3.090 0.582 1.00 94.94 213 LEU A O 1
ATOM 1678 N N . SER A 1 214 ? 0.067 5.265 1.132 1.00 95.62 214 SER A N 1
ATOM 1679 C CA . SER A 1 214 ? 0.155 5.747 -0.247 1.00 95.62 214 SER A CA 1
ATOM 1680 C C . SER A 1 214 ? 1.537 6.317 -0.551 1.00 95.62 214 SER A C 1
ATOM 1682 O O . SER A 1 214 ? 2.089 7.088 0.236 1.00 95.62 214 SER A O 1
ATOM 1684 N N . ILE A 1 215 ? 2.085 5.944 -1.707 1.00 96.75 215 ILE A N 1
ATOM 1685 C CA . ILE A 1 215 ? 3.434 6.320 -2.143 1.00 96.75 215 ILE A CA 1
ATOM 1686 C C . ILE A 1 215 ? 3.355 6.832 -3.577 1.00 96.75 215 ILE A C 1
ATOM 1688 O O . ILE A 1 215 ? 2.854 6.138 -4.464 1.00 96.75 215 ILE A O 1
ATOM 1692 N N . LYS A 1 216 ? 3.853 8.045 -3.811 1.00 96.44 216 LYS A N 1
ATOM 1693 C CA . LYS A 1 216 ? 3.999 8.627 -5.144 1.00 96.44 216 LYS A CA 1
ATOM 1694 C C . LYS A 1 216 ? 5.414 8.385 -5.655 1.00 96.44 216 LYS A C 1
ATOM 1696 O O . LYS A 1 216 ? 6.367 8.842 -5.047 1.00 96.44 216 LYS A O 1
ATOM 1701 N N . PHE A 1 217 ? 5.544 7.709 -6.785 1.00 96.62 217 PHE A N 1
ATOM 1702 C CA . PHE A 1 217 ? 6.791 7.526 -7.514 1.00 96.62 217 PHE A CA 1
ATOM 1703 C C . PHE A 1 217 ? 6.956 8.661 -8.518 1.00 96.62 217 PHE A C 1
ATOM 1705 O O . PHE A 1 217 ? 6.149 8.826 -9.440 1.00 96.62 217 PHE A O 1
ATOM 1712 N N . ASN A 1 218 ? 7.999 9.452 -8.307 1.00 95.50 218 ASN A N 1
ATOM 1713 C CA . ASN A 1 218 ? 8.291 10.669 -9.039 1.00 95.50 218 ASN A CA 1
ATOM 1714 C C . ASN A 1 218 ? 9.112 10.361 -10.287 1.00 95.50 218 ASN A C 1
ATOM 1716 O O . ASN A 1 218 ? 10.175 9.738 -10.216 1.00 95.50 218 ASN A O 1
ATOM 1720 N N . SER A 1 219 ? 8.610 10.822 -11.429 1.00 92.88 219 SER A N 1
ATOM 1721 C CA . SER A 1 219 ? 9.330 10.796 -12.698 1.00 92.88 219 SER A CA 1
ATOM 1722 C C . SER A 1 219 ? 10.044 12.114 -12.960 1.00 92.88 219 SER A C 1
ATOM 1724 O O . SER A 1 219 ? 9.573 13.164 -12.529 1.00 92.88 219 SER A O 1
ATOM 1726 N N . LEU A 1 220 ? 11.122 12.073 -13.745 1.00 89.06 220 LEU A N 1
ATOM 1727 C CA . LEU A 1 220 ? 11.731 13.286 -14.302 1.00 89.06 220 LEU A CA 1
ATOM 1728 C C . LEU A 1 220 ? 10.828 13.951 -15.354 1.00 89.06 220 LEU A C 1
ATOM 1730 O O . LEU A 1 220 ? 10.864 15.167 -15.532 1.00 89.06 220 LEU A O 1
ATOM 1734 N N . ALA A 1 221 ? 9.992 13.164 -16.033 1.00 84.38 221 ALA A N 1
ATOM 1735 C CA . ALA A 1 221 ? 8.890 13.691 -16.829 1.00 84.38 221 ALA A CA 1
ATOM 1736 C C . ALA A 1 221 ? 7.773 14.266 -15.937 1.00 84.38 221 ALA A C 1
ATOM 1738 O O . ALA A 1 221 ? 7.688 13.992 -14.744 1.00 84.38 221 ALA A O 1
ATOM 1739 N N . SER A 1 222 ? 6.826 14.992 -16.527 1.00 78.00 222 SER A N 1
ATOM 1740 C CA . SER A 1 222 ? 5.700 15.609 -15.805 1.00 78.00 222 SER A CA 1
ATOM 1741 C C . SER A 1 222 ? 4.641 14.626 -15.263 1.00 78.00 222 SER A C 1
ATOM 1743 O O . SER A 1 222 ? 3.598 15.061 -14.775 1.00 78.00 222 SER A O 1
ATOM 1745 N N . LYS A 1 223 ? 4.857 13.304 -15.360 1.00 88.19 223 LYS A N 1
ATOM 1746 C CA . LYS A 1 223 ? 3.846 12.266 -15.091 1.00 88.19 223 LYS A CA 1
ATOM 1747 C C . LYS A 1 223 ? 4.313 11.230 -14.060 1.00 88.19 223 LYS A C 1
ATOM 1749 O O . LYS A 1 223 ? 4.740 10.137 -14.418 1.00 88.19 223 LYS A O 1
ATOM 1754 N N . SER A 1 224 ? 4.102 11.536 -12.784 1.00 92.12 224 SER A N 1
ATOM 1755 C CA . SER A 1 224 ? 4.321 10.611 -11.659 1.00 92.12 224 SER A CA 1
ATOM 1756 C C . SER A 1 224 ? 3.175 9.606 -11.486 1.00 92.12 224 SER A C 1
ATOM 1758 O O . SER A 1 224 ? 2.053 9.842 -11.958 1.00 92.12 224 SER A O 1
ATOM 1760 N N . ASN A 1 225 ? 3.434 8.508 -10.771 1.00 93.81 225 ASN A N 1
ATOM 1761 C CA . ASN A 1 225 ? 2.442 7.475 -10.447 1.00 93.81 225 ASN A CA 1
ATOM 1762 C C . ASN A 1 225 ? 2.282 7.329 -8.942 1.00 93.81 225 ASN A C 1
ATOM 1764 O O . ASN A 1 225 ? 3.227 7.563 -8.200 1.00 93.81 225 ASN A O 1
ATOM 1768 N N . LYS A 1 226 ? 1.090 6.951 -8.483 1.00 94.56 226 LYS A N 1
ATOM 1769 C CA . LYS A 1 226 ? 0.828 6.724 -7.060 1.00 94.56 226 LYS A CA 1
ATOM 1770 C C . LYS A 1 226 ? 0.269 5.326 -6.858 1.00 94.56 226 LYS A C 1
ATOM 1772 O O . LYS A 1 226 ? -0.671 4.957 -7.549 1.00 94.56 226 LYS A O 1
ATOM 1777 N N . ILE A 1 227 ? 0.820 4.608 -5.888 1.00 95.81 227 ILE A N 1
ATOM 1778 C CA . ILE A 1 227 ? 0.314 3.311 -5.434 1.00 95.81 227 ILE A CA 1
ATOM 1779 C C . ILE A 1 227 ? -0.221 3.425 -4.009 1.00 95.81 227 ILE A C 1
ATOM 1781 O O . ILE A 1 227 ? 0.152 4.348 -3.276 1.00 95.81 227 ILE A O 1
ATOM 1785 N N . SER A 1 228 ? -1.074 2.482 -3.613 1.00 95.19 228 SER A N 1
ATOM 1786 C CA . SER A 1 228 ? -1.606 2.410 -2.254 1.00 95.19 228 SER A CA 1
ATOM 1787 C C . SER A 1 228 ? -1.614 0.976 -1.733 1.00 95.19 228 SER A C 1
ATOM 1789 O O . SER A 1 228 ? -2.102 0.065 -2.399 1.00 95.19 228 SER A O 1
ATOM 1791 N N . PHE A 1 229 ? -1.065 0.767 -0.543 1.00 96.19 229 PHE A N 1
ATOM 1792 C CA . PHE A 1 229 ? -1.146 -0.496 0.175 1.00 96.19 229 PHE A CA 1
ATOM 1793 C C . PHE A 1 229 ? -2.254 -0.409 1.226 1.00 96.19 229 PHE A C 1
ATOM 1795 O O . PHE A 1 229 ? -2.157 0.440 2.115 1.00 96.19 229 PHE A O 1
ATOM 1802 N N . PRO A 1 230 ? -3.270 -1.289 1.174 1.00 95.00 230 PRO A N 1
ATOM 1803 C CA . PRO A 1 230 ? -4.286 -1.350 2.216 1.00 95.00 230 PRO A CA 1
ATOM 1804 C C . PRO A 1 230 ? -3.687 -1.673 3.592 1.00 95.00 230 PRO A C 1
ATOM 1806 O O . PRO A 1 230 ? -2.770 -2.492 3.685 1.00 95.00 230 PRO A O 1
ATOM 1809 N N . SER A 1 231 ? -4.260 -1.129 4.667 1.00 95.31 231 SER A N 1
ATOM 1810 C CA . SER A 1 231 ? -3.885 -1.455 6.061 1.00 95.31 231 SER A CA 1
ATOM 1811 C C . SER A 1 231 ? -3.759 -2.972 6.295 1.00 95.31 231 SER A C 1
ATOM 1813 O O . SER A 1 231 ? -2.707 -3.481 6.693 1.00 95.31 231 SER A O 1
ATOM 1815 N N . ALA A 1 232 ? -4.798 -3.731 5.923 1.00 96.38 232 ALA A N 1
ATOM 1816 C CA . ALA A 1 232 ? -4.834 -5.189 6.063 1.00 96.38 232 ALA A CA 1
ATOM 1817 C C . ALA A 1 232 ? -3.695 -5.910 5.316 1.00 96.38 232 ALA A C 1
ATOM 1819 O O . ALA A 1 232 ? -3.213 -6.947 5.771 1.00 96.38 232 ALA A O 1
ATOM 1820 N N . TYR A 1 233 ? -3.241 -5.362 4.186 1.00 97.50 233 TYR A N 1
ATOM 1821 C CA . TYR A 1 233 ? -2.133 -5.923 3.416 1.00 97.50 233 TYR A CA 1
ATOM 1822 C C . TYR A 1 233 ? -0.815 -5.802 4.186 1.00 97.50 233 TYR A C 1
ATOM 1824 O O . TYR A 1 233 ? -0.088 -6.786 4.331 1.00 97.50 233 TYR A O 1
ATOM 1832 N N . ILE A 1 234 ? -0.530 -4.615 4.733 1.00 97.19 234 ILE A N 1
ATOM 1833 C CA . ILE A 1 234 ? 0.693 -4.356 5.506 1.00 97.19 234 ILE A CA 1
ATOM 1834 C C . ILE A 1 234 ? 0.681 -5.187 6.790 1.00 97.19 234 ILE A C 1
ATOM 1836 O O . ILE A 1 234 ? 1.672 -5.844 7.105 1.00 97.19 234 ILE A O 1
ATOM 1840 N N . LYS A 1 235 ? -0.457 -5.224 7.496 1.00 97.06 235 LYS A N 1
ATOM 1841 C CA . LYS A 1 235 ? -0.644 -6.056 8.694 1.00 97.06 235 LYS A CA 1
ATOM 1842 C C . LYS A 1 235 ? -0.432 -7.540 8.392 1.00 97.06 235 LYS A C 1
ATOM 1844 O O . LYS A 1 235 ? 0.269 -8.222 9.138 1.00 97.06 235 LYS A O 1
ATOM 1849 N N . GLY A 1 236 ? -1.008 -8.039 7.297 1.00 97.00 236 GLY A N 1
ATOM 1850 C CA . GLY A 1 236 ? -0.878 -9.438 6.887 1.00 97.00 236 GLY A CA 1
ATOM 1851 C C . GLY A 1 236 ? 0.568 -9.803 6.562 1.00 97.00 236 GLY A C 1
ATOM 1852 O O . GLY A 1 236 ? 1.079 -10.813 7.040 1.00 97.00 236 GLY A O 1
ATOM 1853 N N . TYR A 1 237 ? 1.252 -8.928 5.828 1.00 97.62 237 TYR A N 1
ATOM 1854 C CA . TYR A 1 237 ? 2.672 -9.056 5.523 1.00 97.62 237 TYR A CA 1
ATOM 1855 C C . TYR A 1 237 ? 3.546 -9.063 6.792 1.00 97.62 237 TYR A C 1
ATOM 1857 O O . TYR A 1 237 ? 4.278 -10.027 7.025 1.00 97.62 237 TYR A O 1
ATOM 1865 N N . LEU A 1 238 ? 3.424 -8.053 7.662 1.00 96.00 238 LEU A N 1
ATOM 1866 C CA . LEU A 1 238 ? 4.224 -7.935 8.892 1.00 96.00 238 LEU A CA 1
ATOM 1867 C C . LEU A 1 238 ? 3.936 -9.044 9.915 1.00 96.00 238 LEU A C 1
ATOM 1869 O O . LEU A 1 238 ? 4.778 -9.337 10.755 1.00 96.00 238 LEU A O 1
ATOM 1873 N N . LYS A 1 239 ? 2.768 -9.695 9.853 1.00 94.62 239 LYS A N 1
ATOM 1874 C CA . LYS A 1 239 ? 2.458 -10.855 10.704 1.00 94.62 239 LYS A CA 1
ATOM 1875 C C . LYS A 1 239 ? 3.364 -12.055 10.409 1.00 94.62 239 LYS A C 1
ATOM 1877 O O . LYS A 1 239 ? 3.634 -12.846 11.313 1.00 94.62 239 LYS A O 1
ATOM 1882 N N . ILE A 1 240 ? 3.787 -12.210 9.155 1.00 94.75 240 ILE A N 1
ATOM 1883 C CA . ILE A 1 240 ? 4.661 -13.302 8.707 1.00 94.75 240 ILE A CA 1
ATOM 1884 C C . ILE A 1 240 ? 6.128 -12.883 8.764 1.00 94.75 240 ILE A C 1
ATOM 1886 O O . ILE A 1 240 ? 6.982 -13.674 9.166 1.00 94.75 240 ILE A O 1
ATOM 1890 N N . VAL A 1 241 ? 6.408 -11.641 8.376 1.00 89.69 241 VAL A N 1
ATOM 1891 C CA . VAL A 1 241 ? 7.749 -11.060 8.348 1.00 89.69 241 VAL A CA 1
ATOM 1892 C C . VAL A 1 241 ? 8.075 -10.472 9.726 1.00 89.69 241 VAL A C 1
ATOM 1894 O O . VAL A 1 241 ? 7.939 -9.272 9.948 1.00 89.69 241 VAL A O 1
ATOM 1897 N N . ASN A 1 242 ? 8.445 -11.351 10.663 1.00 71.00 242 ASN A N 1
ATOM 1898 C CA . ASN A 1 242 ? 8.944 -11.011 12.004 1.00 71.00 242 ASN A CA 1
ATOM 1899 C C . ASN A 1 242 ? 10.449 -11.272 12.140 1.00 71.00 242 ASN A C 1
ATOM 1901 O O . ASN A 1 242 ? 10.968 -12.281 11.595 1.00 71.00 242 ASN A O 1
#

Sequence (242 aa):
MKKIIIILFLSIGLIGCSAIDYSELSMPKNPIDTEVERIFALNLSHDDSIIEAQKNYNPDLVASVVKILNKKKEKIDADLLEAGLTAEYAEKIQISDNKLKFVASKISDTQNRSMIGDPDTFDYFLIGIKDNNDSSTNHIVNLSITYKSEEKRSYSSASFCDKWNTCDDENSVNINLISSNASGCSSTYCDYNEVVELDLTDEFLRKNMEKDLSIKFNSLASKSNKISFPSAYIKGYLKIVN